Protein AF-A0A0D6LL03-F1 (afdb_monomer_lite)

InterPro domains:
  IPR001661 Glycoside hydrolase, family 37 [PF01204] (77-211)
  IPR001661 Glycoside hydrolase, family 37 [PR00744] (113-131)
  IPR001661 Glycoside hydrolase, family 37 [PR00744] (183-200)
  IPR001661 Glycoside hydrolase, family 37 [PTHR23403] (79-211)
  IPR008928 Six-hairpin glycosidase superfamily [SSF48208] (9-211)
  IPR012341 Six-hairpin glycosidase-like superfamily [G3DSA:1.50.10.10] (4-78)
  IPR012341 Six-hairpin glycosidase-like superfamily [G3DSA:1.50.10.10] (79-226)

Organism: NCBI:txid53326

pLDDT: mean 89.23, std 14.5, range [34.88, 98.62]

Sequence (230 aa):
MLYTVLSVLSQIYCDGPILRTVQDSYMFPDSKHFVDMSLKFDPIATLRNFDELGEKANDIAVLREFVNSHFNPPGTELVEWDSFWILKGLIFSEMYETARGIIKNLAYMVDNHGFVPNGGRVYYLTRSQPPLLIPMVYDYFLGTGDLEFVMEVLPTLEKEYLFWINKRSRMFLGEDGKEKFPYYQYRATLHMPRPESYREDYELVHHLKNNGGPSAVNASTLISEMIKNL

Foldseek 3Di:
DVVVLLVLQCCCQPDHDNLVLVVVLPLDVFLQFLQQWDFPDRSVVLVVVVVVCPPVSNPSVVVVVSSVVTTDGGDDWDAVVVLLVVLVVCLVVVVLVVLLVSLVVQLVCCVVLLARFRTPGSLRSQFHDPRCSVVSLVSSCVSPVCVVSVVVSVVSVVSHVVCQVPPFKDWDADPVRPDIDIDGFTWGPDQAARSRHRVVLVVVLVVCVVVCHPPPQDSSNVRRVVNRVD

Structure (mmCIF, N/CA/C/O backbone):
data_AF-A0A0D6LL03-F1
#
_entry.id   AF-A0A0D6LL03-F1
#
loop_
_atom_site.group_PDB
_atom_site.id
_atom_site.type_symbol
_atom_site.label_atom_id
_atom_site.label_alt_id
_atom_site.label_comp_id
_atom_site.label_asym_id
_atom_site.label_entity_id
_atom_site.label_seq_id
_atom_site.pdbx_PDB_ins_code
_atom_site.Cartn_x
_atom_site.Cartn_y
_atom_site.Cartn_z
_atom_site.occupancy
_atom_site.B_iso_or_equiv
_atom_site.auth_seq_id
_atom_site.auth_comp_id
_atom_site.auth_asym_id
_atom_site.auth_atom_id
_atom_site.pdbx_PDB_model_num
ATOM 1 N N . MET A 1 1 ? 13.390 -13.080 5.322 1.00 60.06 1 MET A N 1
ATOM 2 C CA . MET A 1 1 ? 12.725 -13.481 4.063 1.00 60.06 1 MET A CA 1
ATOM 3 C C . MET A 1 1 ? 11.855 -12.355 3.507 1.00 60.06 1 MET A C 1
ATOM 5 O O . MET A 1 1 ? 12.171 -11.887 2.425 1.00 60.06 1 MET A O 1
ATOM 9 N N . LEU A 1 2 ? 10.869 -11.825 4.252 1.00 69.44 2 LEU A N 1
ATOM 10 C CA . LEU A 1 2 ? 10.016 -10.712 3.782 1.00 69.44 2 LEU A CA 1
ATOM 11 C C . LEU A 1 2 ? 10.798 -9.430 3.419 1.00 69.44 2 LEU A C 1
ATOM 13 O O . LEU A 1 2 ? 10.567 -8.851 2.364 1.00 69.44 2 LEU A O 1
ATOM 17 N N . TYR A 1 3 ? 11.772 -9.028 4.243 1.00 76.19 3 TYR A N 1
ATOM 18 C CA . TYR A 1 3 ? 12.586 -7.826 3.992 1.00 76.19 3 TYR A CA 1
ATOM 19 C C . TYR A 1 3 ? 13.343 -7.875 2.655 1.00 76.19 3 TYR A C 1
ATOM 21 O O . TYR A 1 3 ? 13.376 -6.892 1.921 1.00 76.19 3 TYR A O 1
ATOM 29 N N . THR A 1 4 ? 13.916 -9.033 2.312 1.00 81.38 4 THR A N 1
ATOM 30 C CA . THR A 1 4 ? 14.647 -9.228 1.053 1.00 81.38 4 THR A CA 1
ATOM 31 C C . THR A 1 4 ? 13.717 -9.073 -0.146 1.00 81.38 4 THR A C 1
ATOM 33 O O . THR A 1 4 ? 14.046 -8.348 -1.075 1.00 81.38 4 THR A O 1
ATOM 36 N N . VAL A 1 5 ? 12.527 -9.679 -0.098 1.00 84.88 5 VAL A N 1
ATOM 37 C CA . VAL A 1 5 ? 11.535 -9.569 -1.179 1.00 84.88 5 VAL A CA 1
ATOM 38 C C . VAL A 1 5 ? 11.066 -8.122 -1.350 1.00 84.88 5 VAL A C 1
ATOM 40 O O . VAL A 1 5 ? 11.046 -7.623 -2.470 1.00 84.88 5 VAL A O 1
ATOM 43 N N . LEU A 1 6 ? 10.761 -7.417 -0.255 1.00 87.12 6 LEU A N 1
ATOM 44 C CA . LEU A 1 6 ? 10.360 -6.005 -0.309 1.00 87.12 6 LEU A CA 1
ATOM 45 C C . LEU A 1 6 ? 11.467 -5.104 -0.864 1.00 87.12 6 LEU A C 1
ATOM 47 O O . LEU A 1 6 ? 11.185 -4.206 -1.651 1.00 87.12 6 LEU A O 1
ATOM 51 N N . SER A 1 7 ? 12.724 -5.359 -0.497 1.00 89.44 7 SER A N 1
ATOM 52 C CA . SER A 1 7 ? 13.868 -4.615 -1.029 1.00 89.44 7 SER A CA 1
ATOM 53 C C . SER A 1 7 ? 14.032 -4.815 -2.538 1.00 89.44 7 SER A C 1
ATOM 55 O O . SER A 1 7 ? 14.283 -3.848 -3.252 1.00 89.44 7 SER A O 1
ATOM 57 N N . VAL A 1 8 ? 13.845 -6.038 -3.040 1.00 92.56 8 VAL A N 1
ATOM 58 C CA . VAL A 1 8 ? 13.925 -6.329 -4.479 1.00 92.56 8 VAL A CA 1
ATOM 59 C C . VAL A 1 8 ? 12.741 -5.711 -5.230 1.00 92.56 8 VAL A C 1
ATOM 61 O O . VAL A 1 8 ? 12.930 -5.078 -6.264 1.00 92.56 8 VAL A O 1
ATOM 64 N N . LEU A 1 9 ? 11.525 -5.808 -4.687 1.00 93.62 9 LEU A N 1
ATOM 65 C CA . LEU A 1 9 ? 10.350 -5.154 -5.271 1.00 93.62 9 LEU A CA 1
ATOM 66 C C . LEU A 1 9 ? 10.491 -3.625 -5.291 1.00 93.62 9 LEU A C 1
ATOM 68 O O .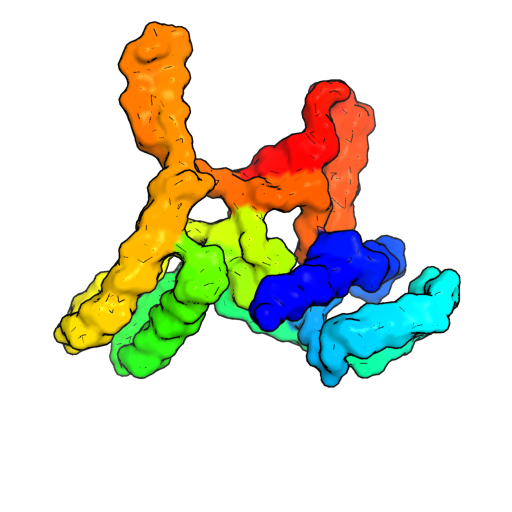 LEU A 1 9 ? 10.078 -3.000 -6.263 1.00 93.62 9 LEU A O 1
ATOM 72 N N . SER A 1 10 ? 11.112 -3.024 -4.271 1.00 92.44 10 SER A N 1
ATOM 73 C CA . SER A 1 10 ? 11.421 -1.588 -4.261 1.00 92.44 10 SER A CA 1
ATOM 74 C C . SER A 1 10 ? 12.334 -1.193 -5.423 1.00 92.44 10 SER A C 1
ATOM 76 O O . SER A 1 10 ? 12.079 -0.192 -6.084 1.00 92.44 10 SER A O 1
ATOM 78 N N . GLN A 1 11 ? 13.336 -2.012 -5.754 1.00 94.12 11 GLN A N 1
ATOM 79 C CA . GLN A 1 11 ? 14.196 -1.749 -6.914 1.00 94.12 11 GLN A CA 1
ATOM 80 C C . GLN A 1 11 ? 13.422 -1.804 -8.241 1.00 94.12 11 GLN A C 1
ATOM 82 O O . GLN A 1 11 ? 13.776 -1.122 -9.195 1.00 94.12 11 GLN A O 1
ATOM 87 N N . ILE A 1 12 ? 12.344 -2.581 -8.329 1.00 96.50 12 ILE A N 1
ATOM 88 C CA . ILE A 1 12 ? 11.536 -2.647 -9.554 1.00 96.50 12 ILE A CA 1
ATOM 89 C C . ILE A 1 12 ? 10.542 -1.483 -9.622 1.00 96.50 12 ILE A C 1
ATOM 91 O O . ILE A 1 12 ? 10.407 -0.856 -10.669 1.00 96.50 12 ILE A O 1
ATOM 95 N N . TYR A 1 13 ? 9.854 -1.201 -8.514 1.00 95.94 13 TYR A N 1
ATOM 96 C CA . TYR A 1 13 ? 8.652 -0.363 -8.497 1.00 95.94 13 TYR A CA 1
ATOM 97 C C . TYR A 1 13 ? 8.807 0.987 -7.801 1.00 95.94 13 TYR A C 1
ATOM 99 O O . TYR A 1 13 ? 7.895 1.797 -7.904 1.00 95.94 13 TYR A O 1
ATOM 107 N N . CYS A 1 14 ? 9.897 1.241 -7.074 1.00 93.31 14 CYS A N 1
ATOM 108 C CA . CYS A 1 14 ? 10.059 2.469 -6.290 1.00 93.31 14 CYS A CA 1
ATOM 109 C C . CYS A 1 14 ? 11.191 3.364 -6.790 1.00 93.31 14 CYS A C 1
ATOM 111 O O . CYS A 1 14 ? 10.988 4.564 -6.947 1.00 93.31 14 CYS A O 1
ATOM 113 N N . ASP A 1 15 ? 12.389 2.814 -6.987 1.00 89.25 15 ASP A N 1
ATOM 114 C CA . ASP A 1 15 ? 13.584 3.647 -7.157 1.00 89.25 15 ASP A CA 1
ATOM 115 C C . ASP A 1 15 ? 14.716 3.016 -7.976 1.00 89.25 15 ASP A C 1
ATOM 117 O O . ASP A 1 15 ? 15.815 3.575 -8.023 1.00 89.25 15 ASP A O 1
ATOM 121 N N . GLY A 1 16 ? 14.498 1.885 -8.644 1.00 94.12 16 GLY A N 1
ATOM 122 C CA . GLY A 1 16 ? 15.531 1.267 -9.476 1.00 94.12 16 GLY A CA 1
ATOM 123 C C . GLY A 1 16 ? 15.395 1.543 -10.976 1.00 94.12 16 GLY A C 1
ATOM 124 O O . GLY A 1 16 ? 14.598 2.382 -11.410 1.00 94.12 16 GLY A O 1
ATOM 125 N N . PRO A 1 17 ? 16.252 0.891 -11.781 1.00 95.69 17 PRO A N 1
ATOM 126 C CA . PRO A 1 17 ? 16.439 1.237 -13.184 1.00 95.69 17 PRO A CA 1
ATOM 127 C C . PRO A 1 17 ? 15.215 0.910 -14.044 1.00 95.69 17 PRO A C 1
ATOM 129 O O . PRO A 1 17 ? 14.878 1.721 -14.896 1.00 95.69 17 PRO A O 1
ATOM 132 N N . ILE A 1 18 ? 14.495 -0.186 -13.769 1.00 97.50 18 ILE A N 1
ATOM 133 C CA . ILE A 1 18 ? 13.288 -0.549 -14.531 1.00 97.50 18 ILE A CA 1
ATOM 134 C C . ILE A 1 18 ? 12.244 0.568 -14.452 1.00 97.50 18 ILE A C 1
ATOM 136 O O . ILE A 1 18 ? 11.784 1.040 -15.490 1.00 97.50 18 ILE A O 1
ATOM 140 N N . LEU A 1 19 ? 11.904 1.022 -13.236 1.00 97.31 19 LEU A N 1
ATOM 141 C CA . LEU A 1 19 ? 10.956 2.120 -13.047 1.00 97.31 19 LEU A CA 1
ATOM 142 C C . LEU A 1 19 ? 11.390 3.351 -13.842 1.00 97.31 19 LEU A C 1
ATOM 144 O O . LEU A 1 19 ? 10.598 3.872 -14.618 1.00 97.31 19 LEU A O 1
ATOM 148 N N . ARG A 1 20 ? 12.639 3.800 -13.669 1.00 95.50 20 ARG A N 1
ATOM 149 C CA . ARG A 1 20 ? 13.144 5.001 -14.349 1.00 95.50 20 ARG A CA 1
ATOM 150 C C . ARG A 1 20 ? 13.047 4.879 -15.864 1.00 95.50 20 ARG A C 1
ATOM 152 O O . ARG A 1 20 ? 12.424 5.722 -16.493 1.00 95.50 20 ARG A O 1
ATOM 159 N N . THR A 1 21 ? 13.586 3.806 -16.438 1.00 97.12 21 THR A N 1
ATOM 160 C CA . THR A 1 21 ? 13.592 3.603 -17.890 1.00 97.12 21 THR A C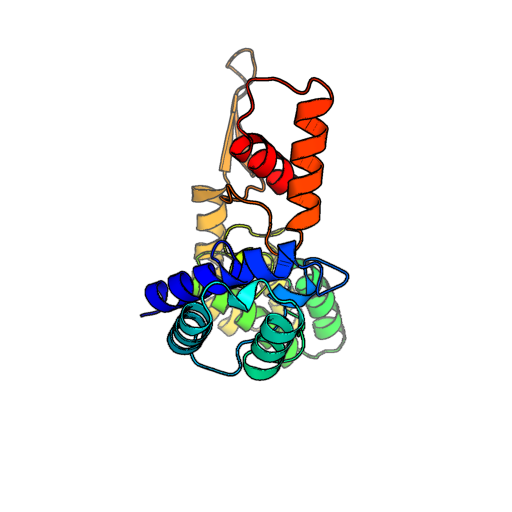A 1
ATOM 161 C C . THR A 1 21 ? 12.172 3.547 -18.457 1.00 97.12 21 THR A C 1
ATOM 163 O O . THR A 1 21 ? 11.905 4.147 -19.496 1.00 97.12 21 THR A O 1
ATOM 166 N N . VAL A 1 22 ? 11.227 2.897 -17.767 1.00 97.69 22 VAL A N 1
ATOM 167 C CA . VAL A 1 22 ? 9.821 2.879 -18.199 1.00 97.69 22 VAL A CA 1
ATOM 168 C C . VAL A 1 22 ? 9.187 4.265 -18.103 1.00 97.69 22 VAL A C 1
ATOM 170 O O . VAL A 1 22 ? 8.577 4.707 -19.079 1.00 97.69 22 VAL A O 1
ATOM 173 N N . GLN A 1 23 ? 9.346 4.965 -16.978 1.00 96.88 23 GLN A N 1
ATOM 174 C CA . GLN A 1 23 ? 8.744 6.286 -16.780 1.00 96.88 23 GLN A CA 1
ATOM 175 C C . GLN A 1 23 ? 9.303 7.326 -17.757 1.00 96.88 23 GLN A C 1
ATOM 177 O O . GLN A 1 23 ? 8.524 8.043 -18.384 1.00 96.88 23 GLN A O 1
ATOM 182 N N . ASP A 1 24 ? 10.622 7.354 -17.950 1.00 95.44 24 ASP A N 1
ATOM 183 C CA . ASP A 1 24 ? 11.314 8.318 -18.812 1.00 95.44 24 ASP A CA 1
ATOM 184 C C . ASP A 1 24 ? 11.069 8.047 -20.311 1.00 95.44 24 ASP A C 1
ATOM 186 O O . ASP A 1 24 ? 11.205 8.947 -21.138 1.00 95.44 24 ASP A O 1
ATOM 190 N N . SER A 1 25 ? 10.661 6.825 -20.681 1.00 96.62 25 SER A N 1
ATOM 191 C CA . SER A 1 25 ? 10.329 6.469 -22.071 1.00 96.62 25 SER A CA 1
ATOM 192 C C . SER A 1 25 ? 8.963 6.976 -22.549 1.00 96.62 25 SER A C 1
ATOM 194 O O . SER A 1 25 ? 8.669 6.879 -23.741 1.00 96.62 25 SER A O 1
ATOM 196 N N . TYR A 1 26 ? 8.099 7.453 -21.640 1.00 96.38 26 TYR A N 1
ATOM 197 C CA . TYR A 1 26 ? 6.697 7.791 -21.933 1.00 96.38 26 TYR A CA 1
ATOM 198 C C . TYR A 1 26 ? 5.926 6.650 -22.631 1.00 96.38 26 TYR A C 1
ATOM 200 O O . TYR A 1 26 ? 4.993 6.888 -23.399 1.00 96.38 26 TYR A O 1
ATOM 208 N N . MET A 1 27 ? 6.299 5.386 -22.376 1.00 95.75 27 MET A N 1
ATOM 209 C CA . MET A 1 27 ? 5.640 4.224 -22.986 1.00 95.75 27 MET A CA 1
ATOM 210 C C . MET A 1 27 ? 4.144 4.152 -22.657 1.00 95.75 27 MET A C 1
ATOM 212 O O . MET A 1 27 ? 3.364 3.672 -23.483 1.00 95.75 27 MET A O 1
ATOM 216 N N . PHE A 1 28 ? 3.761 4.618 -21.467 1.00 96.69 28 PHE A N 1
ATOM 217 C CA . PHE A 1 28 ? 2.391 4.631 -20.966 1.00 96.69 28 PHE A CA 1
ATOM 218 C C . PHE A 1 28 ? 1.891 6.065 -20.742 1.00 96.69 28 PHE A C 1
ATOM 220 O O . PHE A 1 28 ? 2.689 6.942 -20.396 1.00 96.69 28 PHE A O 1
ATOM 227 N N . PRO A 1 29 ? 0.576 6.312 -20.903 1.00 94.44 29 PRO A N 1
ATOM 228 C CA . PRO A 1 29 ? 0.004 7.658 -20.831 1.00 94.44 29 PRO A CA 1
ATOM 229 C C . PRO A 1 29 ? 0.166 8.322 -19.456 1.00 94.44 29 PRO A C 1
ATOM 231 O O . PRO A 1 29 ? 0.349 9.534 -19.386 1.00 94.44 29 PRO A O 1
ATOM 234 N N . ASP A 1 30 ? 0.169 7.543 -18.374 1.00 94.94 30 ASP A N 1
ATOM 235 C CA . ASP A 1 30 ? 0.299 8.016 -16.993 1.00 94.94 30 ASP A CA 1
ATOM 236 C C . ASP A 1 30 ? 1.384 7.239 -16.224 1.00 94.94 30 ASP A C 1
ATOM 238 O O . ASP A 1 30 ? 1.845 6.181 -16.667 1.00 94.94 30 ASP A O 1
ATOM 242 N N . SER A 1 31 ? 1.836 7.791 -15.094 1.00 95.69 31 SER A N 1
ATOM 243 C CA . SER A 1 31 ? 2.879 7.173 -14.265 1.00 95.69 31 SER A CA 1
ATOM 244 C C . SER A 1 31 ? 2.377 5.964 -13.462 1.00 95.69 31 SER A C 1
ATOM 246 O O . SER A 1 31 ? 3.175 5.098 -13.094 1.00 95.69 31 SER A O 1
ATOM 248 N N . LYS A 1 32 ? 1.068 5.866 -13.197 1.00 95.19 32 LYS A N 1
ATOM 249 C CA . LYS A 1 32 ? 0.464 4.802 -12.382 1.00 95.19 32 LYS A CA 1
ATOM 250 C C . LYS A 1 32 ? 0.376 3.474 -13.140 1.00 95.19 32 LYS A C 1
ATOM 252 O O . LYS A 1 32 ? 0.569 2.421 -12.535 1.00 95.19 32 LYS A O 1
ATOM 257 N N . HIS A 1 33 ? 0.197 3.518 -14.460 1.00 95.56 33 HIS A N 1
ATOM 258 C CA . HIS A 1 33 ? 0.010 2.339 -15.305 1.00 95.56 33 HIS A CA 1
ATOM 259 C C . HIS A 1 33 ? 1.051 1.243 -15.060 1.00 95.56 33 HIS A C 1
ATOM 261 O O . HIS A 1 33 ? 0.683 0.101 -14.806 1.00 95.56 33 HIS A O 1
ATOM 267 N N . PHE A 1 34 ? 2.346 1.576 -15.111 1.00 97.00 34 PHE A N 1
ATOM 268 C CA . PHE A 1 34 ? 3.415 0.585 -14.957 1.00 97.00 34 PHE A CA 1
ATOM 269 C C . PHE A 1 34 ? 3.489 0.014 -13.537 1.00 97.00 34 PHE A C 1
ATOM 271 O O . PHE A 1 34 ? 3.645 -1.192 -13.357 1.00 97.00 34 PHE A O 1
ATOM 278 N N . VAL A 1 35 ? 3.366 0.865 -12.518 1.00 95.31 35 VAL A N 1
ATOM 279 C CA . VAL A 1 35 ? 3.518 0.429 -11.122 1.00 95.31 35 VAL A CA 1
ATOM 280 C C . VAL A 1 35 ? 2.337 -0.417 -10.630 1.00 95.31 35 VAL A C 1
ATOM 282 O O . VAL A 1 35 ? 2.485 -1.178 -9.672 1.00 95.31 35 VAL A O 1
ATOM 285 N N . ASP A 1 36 ? 1.204 -0.369 -11.336 1.00 94.75 36 ASP A N 1
ATOM 286 C CA . ASP A 1 36 ? 0.045 -1.236 -11.107 1.00 94.75 36 ASP A CA 1
ATOM 287 C C . ASP A 1 36 ? 0.178 -2.629 -11.755 1.00 94.75 36 ASP A C 1
ATOM 289 O O . ASP A 1 36 ? -0.593 -3.541 -11.416 1.00 94.75 36 ASP A O 1
ATOM 293 N N . MET A 1 37 ? 1.150 -2.827 -12.652 1.00 95.50 37 MET A N 1
ATOM 294 C CA . MET A 1 37 ? 1.410 -4.107 -13.317 1.00 95.50 37 MET A CA 1
ATOM 295 C C . MET A 1 37 ? 2.101 -5.087 -12.367 1.00 95.50 37 MET A C 1
ATOM 297 O O . MET A 1 37 ? 3.120 -4.761 -11.760 1.00 95.50 37 MET A O 1
ATOM 301 N N . SER A 1 38 ? 1.595 -6.317 -12.253 1.00 94.19 38 SER A N 1
ATOM 302 C CA . SER A 1 38 ? 2.233 -7.365 -11.443 1.00 94.19 38 SER A CA 1
ATOM 303 C C . SER A 1 38 ? 3.276 -8.151 -12.238 1.00 94.19 38 SER A C 1
ATOM 305 O O . SER A 1 38 ? 3.158 -8.315 -13.452 1.00 94.19 38 SER A O 1
ATOM 307 N N . LEU A 1 39 ? 4.296 -8.671 -11.557 1.00 95.00 39 LEU A N 1
ATOM 308 C CA . LEU A 1 39 ? 5.318 -9.506 -12.185 1.00 95.00 39 LEU A CA 1
ATOM 309 C C . LEU A 1 39 ? 4.744 -10.848 -12.657 1.00 95.00 39 LEU A C 1
ATOM 311 O O . LEU A 1 39 ? 3.960 -11.486 -11.955 1.00 95.00 39 LEU A O 1
ATOM 315 N N . LYS A 1 40 ? 5.188 -11.303 -13.831 1.00 95.19 40 LYS A N 1
ATOM 316 C CA . LYS A 1 40 ? 4.970 -12.672 -14.331 1.00 95.19 40 LYS A CA 1
ATOM 317 C C . LYS A 1 40 ? 5.986 -13.665 -13.779 1.00 95.19 40 LYS A C 1
ATOM 319 O O . LYS A 1 40 ? 5.706 -14.859 -13.718 1.00 95.19 40 LYS A O 1
ATOM 324 N N . PHE A 1 41 ? 7.160 -13.172 -13.399 1.00 93.50 41 PHE A N 1
ATOM 325 C CA . PHE A 1 41 ? 8.287 -13.974 -12.940 1.00 93.50 41 PHE A CA 1
ATOM 326 C C . PHE A 1 41 ? 8.769 -13.518 -11.564 1.00 93.50 41 PHE A C 1
ATOM 328 O O . PHE A 1 41 ? 8.326 -12.506 -11.024 1.00 93.50 41 PHE A O 1
ATOM 335 N N . ASP A 1 42 ? 9.705 -14.274 -10.999 1.00 94.06 42 ASP A N 1
ATOM 336 C CA . ASP A 1 42 ? 10.385 -13.900 -9.765 1.00 94.06 42 ASP A CA 1
ATOM 337 C C . ASP A 1 42 ? 11.053 -12.502 -9.883 1.00 94.06 42 ASP A C 1
ATOM 339 O O . ASP A 1 42 ? 11.626 -12.182 -10.936 1.00 94.06 42 ASP A O 1
ATOM 343 N N . PRO A 1 43 ? 11.000 -11.655 -8.833 1.00 94.94 43 PRO A N 1
ATOM 344 C CA . PRO A 1 43 ? 11.595 -10.319 -8.856 1.00 94.94 43 PRO A CA 1
ATOM 345 C C . PRO A 1 43 ? 13.099 -10.301 -9.165 1.00 94.94 43 PRO A C 1
ATOM 347 O O . PRO A 1 43 ? 13.562 -9.425 -9.894 1.00 94.94 43 PRO A O 1
ATOM 350 N N . ILE A 1 44 ? 13.869 -11.271 -8.658 1.00 95.06 44 ILE A N 1
ATOM 351 C CA . ILE A 1 44 ? 15.320 -11.351 -8.888 1.00 95.06 44 ILE A CA 1
ATOM 352 C C . ILE A 1 44 ? 15.585 -11.727 -10.345 1.00 95.06 44 ILE A C 1
ATOM 354 O O . ILE A 1 44 ? 16.422 -11.107 -11.000 1.00 95.06 44 ILE A O 1
ATOM 358 N N . ALA A 1 45 ? 14.853 -12.713 -10.870 1.00 95.88 45 ALA A N 1
ATOM 359 C CA . ALA A 1 45 ? 14.950 -13.087 -12.279 1.00 95.88 45 ALA A CA 1
ATOM 360 C C . ALA A 1 45 ? 14.587 -11.914 -13.204 1.00 95.88 45 ALA A C 1
ATOM 362 O O . ALA A 1 45 ? 15.282 -11.676 -14.185 1.00 95.88 45 ALA A O 1
ATOM 363 N N . THR A 1 46 ? 13.546 -11.152 -12.863 1.00 97.00 46 THR A N 1
ATOM 364 C CA . THR A 1 46 ? 13.117 -9.983 -13.646 1.00 97.00 46 THR A CA 1
ATOM 365 C C . THR A 1 46 ? 14.196 -8.903 -13.695 1.00 97.00 46 THR A C 1
ATOM 367 O O . THR A 1 46 ? 14.493 -8.403 -14.778 1.00 97.00 46 THR A O 1
ATOM 370 N N . LEU A 1 47 ? 14.813 -8.570 -12.554 1.00 96.44 47 LEU A N 1
ATOM 371 C CA . LEU A 1 47 ? 15.923 -7.611 -12.514 1.00 96.44 47 LEU A CA 1
ATOM 372 C C . LEU A 1 47 ? 17.115 -8.095 -13.338 1.00 96.44 47 LEU A C 1
ATOM 374 O O . LEU A 1 47 ? 17.607 -7.351 -14.176 1.00 96.44 47 LEU A O 1
ATOM 378 N N . ARG A 1 48 ? 17.524 -9.358 -13.174 1.00 96.94 48 ARG A N 1
ATOM 379 C CA . ARG A 1 48 ? 18.638 -9.925 -13.944 1.00 96.94 48 ARG A CA 1
ATOM 380 C C . ARG A 1 48 ? 18.375 -9.868 -15.450 1.00 96.94 48 ARG A C 1
ATOM 382 O O . ARG A 1 48 ? 19.246 -9.457 -16.205 1.00 96.94 48 ARG A O 1
ATOM 389 N N . ASN A 1 49 ? 17.177 -10.258 -15.881 1.00 97.69 49 ASN A N 1
ATOM 390 C CA . ASN A 1 49 ? 16.805 -10.228 -17.294 1.00 97.69 49 ASN A CA 1
ATOM 391 C C . ASN A 1 49 ? 16.795 -8.792 -17.847 1.00 97.69 49 ASN A C 1
ATOM 393 O O . ASN A 1 49 ? 17.123 -8.591 -19.012 1.00 97.69 49 ASN A O 1
ATOM 397 N N . PHE A 1 50 ? 16.432 -7.796 -17.031 1.00 98.00 50 PHE A N 1
ATOM 398 C CA . PHE A 1 50 ? 16.536 -6.390 -17.418 1.00 98.00 50 PHE A CA 1
ATOM 399 C C . PHE A 1 50 ? 17.995 -5.936 -17.533 1.00 98.00 50 PHE A C 1
ATOM 401 O O . PHE A 1 50 ? 18.363 -5.313 -18.526 1.00 98.00 50 PHE A O 1
ATOM 408 N N . ASP A 1 51 ? 18.835 -6.290 -16.558 1.00 97.25 51 ASP A N 1
ATOM 409 C CA . ASP A 1 51 ? 20.263 -5.956 -16.556 1.00 97.25 51 ASP A CA 1
ATOM 410 C C . ASP A 1 51 ? 20.984 -6.536 -17.789 1.00 97.25 51 ASP A C 1
ATOM 412 O O . ASP A 1 51 ? 21.859 -5.887 -18.364 1.00 97.25 51 ASP A O 1
ATOM 416 N N . GLU A 1 52 ? 20.576 -7.723 -18.255 1.00 97.69 52 GLU A N 1
ATOM 417 C CA . GLU A 1 52 ? 21.087 -8.363 -19.477 1.00 97.69 52 GLU A CA 1
ATOM 418 C C . GLU A 1 52 ? 20.777 -7.577 -20.768 1.00 97.69 52 GLU A C 1
ATOM 420 O O . GLU A 1 52 ? 21.492 -7.728 -21.765 1.00 97.69 52 GLU A O 1
ATOM 425 N N . LEU A 1 53 ? 19.755 -6.708 -20.776 1.00 97.31 53 LEU A N 1
ATOM 426 C CA . LEU A 1 53 ? 19.481 -5.823 -21.915 1.00 97.31 53 LEU A CA 1
ATOM 427 C C . LEU A 1 53 ? 20.541 -4.720 -22.048 1.00 97.31 53 LEU A C 1
ATOM 429 O O . LEU A 1 53 ? 20.838 -4.283 -23.167 1.00 97.31 53 LEU A O 1
ATOM 433 N N . GLY A 1 54 ? 21.110 -4.269 -20.924 1.00 96.25 54 GLY A N 1
ATOM 434 C CA . GLY A 1 54 ? 22.028 -3.132 -20.863 1.00 96.25 54 GLY A CA 1
ATOM 435 C C . GLY A 1 54 ? 21.458 -1.891 -21.559 1.00 96.25 54 GLY A C 1
ATOM 436 O O . GLY A 1 54 ? 20.276 -1.575 -21.447 1.00 96.25 54 GLY A O 1
ATOM 437 N N . GLU A 1 55 ? 22.285 -1.217 -22.360 1.00 95.44 55 GLU A N 1
ATOM 438 C CA . GLU A 1 55 ? 21.897 0.000 -23.094 1.00 95.44 55 GLU A CA 1
ATOM 439 C C . GLU A 1 55 ? 20.762 -0.208 -24.110 1.00 95.44 55 GLU A C 1
ATOM 441 O O . GLU A 1 55 ? 20.109 0.755 -24.513 1.00 95.44 55 GLU A O 1
ATOM 446 N N . LYS A 1 56 ? 20.481 -1.455 -24.523 1.00 97.25 56 LYS A N 1
ATOM 447 C CA . LYS A 1 56 ? 19.372 -1.740 -25.449 1.00 97.25 56 LYS A CA 1
ATOM 448 C C . LYS A 1 56 ? 18.013 -1.428 -24.830 1.00 97.25 56 LYS A C 1
ATOM 450 O O . LYS A 1 56 ? 17.067 -1.202 -25.574 1.00 97.25 56 LYS A O 1
ATOM 455 N N . ALA A 1 57 ? 17.911 -1.381 -23.499 1.00 96.38 57 ALA A N 1
ATOM 456 C CA . ALA A 1 57 ? 16.686 -0.996 -22.805 1.00 96.38 57 ALA A CA 1
ATOM 457 C C . ALA A 1 57 ? 16.246 0.452 -23.106 1.00 96.38 57 ALA A C 1
ATOM 459 O O . ALA A 1 57 ? 15.086 0.786 -22.881 1.00 96.38 57 ALA A O 1
ATOM 460 N N . ASN A 1 58 ? 17.134 1.298 -23.646 1.00 95.25 58 ASN A N 1
ATOM 461 C CA . ASN A 1 58 ? 16.794 2.655 -24.083 1.00 95.25 58 ASN A CA 1
ATOM 462 C C . ASN A 1 58 ? 16.027 2.682 -25.422 1.00 95.25 58 ASN A C 1
ATOM 464 O O . ASN A 1 58 ? 15.440 3.706 -25.772 1.00 95.25 58 ASN A O 1
ATOM 468 N N . ASP A 1 59 ? 16.012 1.578 -26.177 1.00 97.62 59 ASP A N 1
ATOM 469 C CA . ASP A 1 59 ? 15.148 1.427 -27.348 1.00 97.62 59 ASP A CA 1
ATOM 470 C C . ASP A 1 59 ? 13.724 1.075 -26.892 1.00 97.62 59 ASP A C 1
ATOM 472 O O . ASP A 1 59 ? 13.486 0.051 -26.244 1.00 97.62 59 ASP A O 1
ATOM 476 N N . ILE A 1 60 ? 12.751 1.916 -27.253 1.00 96.75 60 ILE A N 1
ATOM 477 C CA . ILE A 1 60 ? 11.365 1.759 -26.803 1.00 96.75 60 ILE A CA 1
ATOM 478 C C . ILE A 1 60 ? 10.705 0.463 -27.292 1.00 96.75 60 ILE A C 1
ATOM 480 O O . ILE A 1 60 ? 9.810 -0.049 -26.618 1.00 96.75 60 ILE A O 1
ATOM 484 N N . ALA A 1 61 ? 11.124 -0.090 -28.434 1.00 97.88 61 ALA A N 1
ATOM 485 C CA . ALA A 1 61 ? 10.611 -1.367 -28.917 1.00 97.88 61 ALA A CA 1
ATOM 486 C C . ALA A 1 61 ? 11.120 -2.522 -28.044 1.00 97.88 61 ALA A C 1
ATOM 488 O O . ALA A 1 61 ? 10.319 -3.354 -27.615 1.00 97.88 61 ALA A O 1
ATOM 489 N N . VAL A 1 62 ? 12.415 -2.516 -27.707 1.00 98.19 62 VAL A N 1
ATOM 490 C CA . VAL A 1 62 ? 13.040 -3.512 -26.817 1.00 98.19 62 VAL A CA 1
ATOM 491 C C . VAL A 1 62 ? 12.448 -3.426 -25.412 1.00 98.19 62 VAL A C 1
ATOM 493 O O . VAL A 1 62 ? 12.047 -4.441 -24.841 1.00 98.19 62 VAL A O 1
ATOM 496 N N . LEU A 1 63 ? 12.324 -2.214 -24.864 1.00 98.38 63 LEU A N 1
ATOM 497 C CA . LEU A 1 63 ? 11.718 -1.995 -23.553 1.00 98.38 63 LEU A CA 1
ATOM 498 C C . LEU A 1 63 ? 10.267 -2.481 -23.518 1.00 98.38 63 LEU A C 1
ATOM 500 O O . LEU A 1 63 ? 9.847 -3.116 -22.553 1.00 98.38 63 LEU A O 1
ATOM 504 N N . ARG A 1 64 ? 9.491 -2.211 -24.577 1.00 98.06 64 ARG A N 1
ATOM 505 C CA . ARG A 1 64 ? 8.087 -2.633 -24.660 1.00 98.06 64 ARG A CA 1
ATOM 506 C C . ARG A 1 64 ? 7.964 -4.148 -24.724 1.00 98.06 64 ARG A C 1
ATOM 508 O O . ARG A 1 64 ? 7.081 -4.711 -24.081 1.00 98.06 64 ARG A O 1
ATOM 515 N N . GLU A 1 65 ? 8.846 -4.816 -25.460 1.00 98.19 65 GLU A N 1
ATOM 516 C CA . GLU A 1 65 ? 8.907 -6.277 -25.488 1.00 98.19 65 GLU A CA 1
ATOM 517 C C . GLU A 1 65 ? 9.265 -6.857 -24.112 1.00 98.19 65 GLU A C 1
ATOM 519 O O . GLU A 1 65 ? 8.606 -7.793 -23.646 1.00 98.19 65 GLU A O 1
ATOM 524 N N . PHE A 1 66 ? 10.236 -6.261 -23.413 1.00 98.44 66 PHE A N 1
ATOM 525 C CA . PHE A 1 66 ? 10.583 -6.646 -22.045 1.00 98.44 66 PHE A CA 1
ATOM 526 C C . PHE A 1 66 ? 9.390 -6.502 -21.090 1.00 98.44 66 PHE A C 1
ATOM 528 O O . PHE A 1 66 ? 9.021 -7.466 -20.417 1.00 98.44 66 PHE A O 1
ATOM 535 N N . VAL A 1 67 ? 8.735 -5.335 -21.071 1.00 97.94 67 VAL A N 1
ATOM 536 C CA . VAL A 1 67 ? 7.579 -5.081 -20.197 1.00 97.94 67 VAL A CA 1
ATOM 537 C C . VAL A 1 67 ? 6.441 -6.058 -20.506 1.00 97.94 67 VAL A C 1
ATOM 539 O O . VAL A 1 67 ? 5.922 -6.710 -19.600 1.00 97.94 67 VAL A O 1
ATOM 542 N N . ASN A 1 68 ? 6.104 -6.254 -21.783 1.00 97.44 68 ASN A N 1
ATOM 543 C CA . ASN A 1 68 ? 5.034 -7.169 -22.189 1.00 97.44 68 ASN A CA 1
ATOM 544 C C . ASN A 1 68 ? 5.326 -8.632 -21.830 1.00 97.44 68 ASN A C 1
ATOM 546 O O . ASN A 1 68 ? 4.401 -9.386 -21.518 1.00 97.44 68 ASN A O 1
ATOM 550 N N . SER A 1 69 ? 6.590 -9.054 -21.867 1.00 97.69 69 SER A N 1
ATOM 551 C CA . SER A 1 69 ? 6.982 -10.425 -21.525 1.00 97.69 69 SER A CA 1
ATOM 552 C C . SER A 1 69 ? 7.063 -10.665 -20.015 1.00 97.69 69 SER A C 1
ATOM 554 O O . SER A 1 69 ? 6.721 -11.763 -19.584 1.00 97.69 69 SER A O 1
ATOM 556 N N . HIS A 1 70 ? 7.421 -9.657 -19.209 1.00 97.94 70 HIS A N 1
ATOM 557 C CA . HIS A 1 70 ? 7.713 -9.821 -17.774 1.00 97.94 70 HIS A CA 1
ATOM 558 C C . HIS A 1 70 ? 6.623 -9.314 -16.825 1.00 97.94 70 HIS A C 1
ATOM 560 O O . HIS A 1 70 ? 6.627 -9.686 -15.651 1.00 97.94 70 HIS A O 1
ATOM 566 N N . PHE A 1 71 ? 5.668 -8.522 -17.313 1.00 97.75 71 PHE A N 1
ATOM 567 C CA . PHE A 1 71 ? 4.609 -7.936 -16.496 1.00 97.75 71 PHE A CA 1
ATOM 568 C C . PHE A 1 71 ? 3.218 -8.311 -17.022 1.00 97.75 71 PHE A C 1
ATOM 570 O O . PHE A 1 71 ? 2.989 -8.457 -18.228 1.00 97.75 71 PHE A O 1
ATOM 577 N N . ASN A 1 72 ? 2.283 -8.520 -16.101 1.00 95.81 72 ASN A N 1
ATOM 578 C CA . ASN A 1 72 ? 0.858 -8.677 -16.379 1.00 95.81 72 ASN A CA 1
ATOM 579 C C . ASN A 1 72 ? 0.199 -7.308 -16.597 1.00 95.81 72 ASN A C 1
ATOM 581 O O . ASN A 1 72 ? 0.761 -6.296 -16.182 1.00 95.81 72 ASN A O 1
ATOM 585 N N . PRO A 1 73 ? -1.004 -7.255 -17.198 1.00 94.12 73 PRO A N 1
ATOM 586 C CA . PRO A 1 73 ? -1.790 -6.025 -17.238 1.00 94.12 73 PRO A CA 1
ATOM 587 C C . PRO A 1 73 ? -1.976 -5.398 -15.841 1.00 94.12 73 PRO A C 1
ATOM 589 O O . PRO A 1 73 ? -1.962 -6.129 -14.842 1.00 94.12 73 PRO A O 1
ATOM 592 N N . PRO A 1 74 ? -2.160 -4.068 -15.755 1.00 91.50 74 PRO A N 1
ATOM 593 C CA . PRO A 1 74 ? -2.371 -3.389 -14.481 1.00 91.50 74 PRO A CA 1
ATOM 594 C C . PRO A 1 74 ? -3.631 -3.901 -13.771 1.00 91.50 74 PRO A C 1
ATOM 596 O O . PRO A 1 74 ? -4.661 -4.151 -14.400 1.00 91.50 74 PRO A O 1
ATOM 599 N N . GLY A 1 75 ? -3.527 -4.070 -12.453 1.00 84.50 75 GLY A N 1
ATOM 600 C CA . GLY A 1 75 ? -4.636 -4.461 -11.573 1.00 84.50 75 GLY A CA 1
ATOM 601 C C . GLY A 1 75 ? -5.111 -3.322 -10.669 1.00 84.50 75 GLY A C 1
ATOM 602 O O . GLY A 1 75 ? -4.548 -2.234 -10.698 1.00 84.50 75 GLY A O 1
ATOM 603 N N . THR A 1 76 ? -6.108 -3.597 -9.827 1.00 79.44 76 THR A N 1
ATOM 604 C CA . THR A 1 76 ? -6.598 -2.683 -8.780 1.00 79.44 76 THR A CA 1
ATOM 605 C C . THR A 1 76 ? -6.167 -3.146 -7.384 1.00 79.44 76 THR A C 1
ATOM 607 O O . THR A 1 76 ? -5.747 -4.292 -7.199 1.00 79.44 76 THR A O 1
ATOM 610 N N . GLU A 1 77 ? -6.276 -2.268 -6.386 1.00 79.94 77 GLU A N 1
ATOM 611 C CA . GLU A 1 77 ? -5.887 -2.541 -4.999 1.00 79.94 77 GLU A CA 1
ATOM 612 C C . GLU A 1 77 ? -6.997 -2.212 -3.995 1.00 79.94 77 GLU A C 1
ATOM 614 O O . GLU A 1 77 ? -7.907 -1.434 -4.270 1.00 79.94 77 GLU A O 1
ATOM 619 N N . LEU A 1 78 ? -6.891 -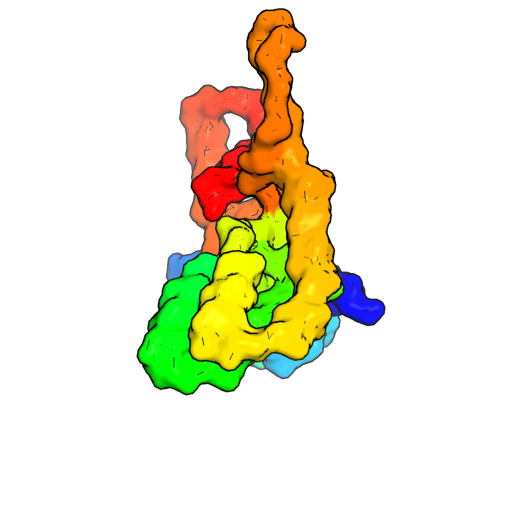2.811 -2.805 1.00 75.81 78 LEU A N 1
ATOM 620 C CA . LEU A 1 78 ? -7.664 -2.411 -1.631 1.00 75.81 78 LEU A CA 1
ATOM 621 C C . LEU A 1 78 ? -7.069 -1.136 -1.023 1.00 75.81 78 LEU A C 1
ATOM 623 O O . LEU A 1 78 ? -5.851 -1.050 -0.838 1.00 75.81 78 LEU A O 1
ATOM 627 N N . VAL A 1 79 ? -7.950 -0.201 -0.670 1.00 83.62 79 VAL A N 1
ATOM 628 C CA . VAL A 1 79 ? -7.647 1.099 -0.059 1.00 83.62 79 VAL A CA 1
ATOM 629 C C . VAL A 1 79 ? -8.557 1.252 1.172 1.00 83.62 79 VAL A C 1
ATOM 631 O O . VAL A 1 79 ? -9.765 1.028 1.077 1.00 83.62 79 VAL A O 1
ATOM 634 N N . GLU A 1 80 ? -8.004 1.549 2.352 1.00 85.25 80 GLU A N 1
ATOM 635 C CA . GLU A 1 80 ? -8.711 1.499 3.646 1.00 85.25 80 GLU A CA 1
ATOM 636 C C . GLU A 1 80 ? -9.885 2.473 3.724 1.00 85.25 80 GLU A C 1
ATOM 638 O O . GLU A 1 80 ? -10.982 2.081 4.120 1.00 85.25 80 GLU A O 1
ATOM 643 N N . TRP A 1 81 ? -9.687 3.735 3.337 1.00 83.75 81 TRP A N 1
ATOM 644 C CA . TRP A 1 81 ? -10.736 4.743 3.481 1.00 83.75 81 TRP A CA 1
ATOM 645 C C . TRP A 1 81 ? -11.948 4.467 2.571 1.00 83.75 81 TRP A C 1
ATOM 647 O O . TRP A 1 81 ? -13.082 4.657 3.005 1.00 83.75 81 TRP A O 1
ATOM 657 N N . ASP A 1 82 ? -11.743 3.913 1.369 1.00 87.94 82 ASP A N 1
ATOM 658 C CA . ASP A 1 82 ? -12.810 3.411 0.498 1.00 87.94 82 ASP A CA 1
ATOM 659 C C . ASP A 1 82 ? -13.465 2.174 1.124 1.00 87.94 82 ASP A C 1
ATOM 661 O O . ASP A 1 82 ? -14.692 2.040 1.151 1.00 87.94 82 ASP A O 1
ATOM 665 N N . SER A 1 83 ? -12.638 1.285 1.686 1.00 90.62 83 SER A N 1
ATOM 666 C CA . SER A 1 83 ? -13.084 0.048 2.329 1.00 90.62 83 SER A CA 1
ATOM 667 C C . SER A 1 83 ? -14.006 0.311 3.519 1.00 90.62 83 SER A C 1
ATOM 669 O O . SER A 1 83 ? -14.900 -0.495 3.757 1.00 90.62 83 SER A O 1
ATOM 671 N N . PHE A 1 84 ? -13.863 1.442 4.220 1.00 94.69 84 PHE A N 1
ATOM 672 C CA . PHE A 1 84 ? -14.786 1.852 5.285 1.00 94.69 84 PHE A CA 1
ATOM 673 C C . PHE A 1 84 ? -16.228 1.975 4.778 1.00 94.69 84 PHE A C 1
ATOM 675 O O . PHE A 1 84 ? -17.154 1.393 5.348 1.00 94.69 84 PHE A O 1
ATOM 682 N N . TRP A 1 85 ? -16.428 2.709 3.683 1.00 95.50 85 TRP A N 1
ATOM 683 C CA . TRP A 1 85 ? -17.758 2.941 3.115 1.00 95.50 85 TRP A CA 1
ATOM 684 C C . TRP A 1 85 ? -18.334 1.674 2.485 1.00 95.50 85 TRP A C 1
ATOM 686 O O . TRP A 1 85 ? -19.528 1.402 2.622 1.00 95.50 85 TRP A O 1
ATOM 696 N N . ILE A 1 86 ? -17.479 0.860 1.859 1.00 96.00 86 ILE A N 1
ATOM 697 C CA . ILE A 1 86 ? -17.860 -0.461 1.348 1.00 96.00 86 ILE A CA 1
ATOM 698 C C . ILE A 1 86 ? -18.329 -1.351 2.503 1.00 96.00 86 ILE A C 1
ATOM 700 O O . ILE A 1 86 ? -19.404 -1.941 2.423 1.00 96.00 86 ILE A O 1
ATOM 704 N N . LEU A 1 87 ? -17.574 -1.404 3.602 1.00 97.50 87 LEU A N 1
ATOM 705 C CA . LEU A 1 87 ? -17.911 -2.188 4.786 1.00 97.50 87 LEU A CA 1
ATOM 706 C C . LEU A 1 87 ? -19.254 -1.767 5.390 1.00 97.50 87 LEU A C 1
ATOM 708 O O . LEU A 1 87 ? -20.065 -2.634 5.708 1.00 97.50 87 LEU A O 1
ATOM 712 N N . LYS A 1 88 ? -19.540 -0.463 5.476 1.00 97.50 88 LYS A N 1
ATOM 713 C CA . LYS A 1 88 ? -20.861 0.038 5.899 1.00 97.50 88 LYS A CA 1
ATOM 714 C C . LYS A 1 88 ? -21.988 -0.519 5.021 1.00 97.50 88 LYS A C 1
ATOM 716 O O . LYS A 1 88 ? -22.992 -0.992 5.550 1.00 97.50 88 LYS A O 1
ATOM 721 N N . GLY A 1 89 ? -21.816 -0.496 3.698 1.00 98.06 89 GLY A N 1
ATOM 722 C CA . GLY A 1 89 ? -22.787 -1.054 2.750 1.00 98.06 89 GLY A CA 1
ATOM 723 C C . GLY A 1 89 ? -22.949 -2.572 2.873 1.00 98.06 89 GLY A C 1
ATOM 724 O O . GLY A 1 89 ? -24.071 -3.076 2.822 1.00 98.06 89 GLY A O 1
ATOM 725 N N . LEU A 1 90 ? -21.849 -3.298 3.098 1.00 98.19 90 LEU A N 1
ATOM 726 C CA . LEU A 1 90 ? -21.866 -4.744 3.333 1.00 98.19 90 LEU A CA 1
ATOM 727 C C . LEU A 1 90 ? -22.621 -5.099 4.616 1.00 98.19 90 LEU A C 1
ATOM 729 O O . LEU A 1 90 ? -23.464 -5.986 4.582 1.00 98.19 90 LEU A O 1
ATOM 733 N N . ILE A 1 91 ? -22.371 -4.383 5.717 1.00 98.12 91 ILE A N 1
ATOM 734 C CA . ILE A 1 91 ? -23.086 -4.576 6.989 1.00 98.12 91 ILE A CA 1
ATOM 735 C C . ILE A 1 91 ? -24.581 -4.309 6.809 1.00 98.12 91 ILE A C 1
ATOM 737 O O . ILE A 1 91 ? -25.397 -5.109 7.255 1.00 98.12 91 ILE A O 1
ATOM 741 N N . PHE A 1 92 ? -24.944 -3.216 6.129 1.00 97.56 92 PHE A N 1
ATOM 742 C CA . PHE A 1 92 ? -26.345 -2.900 5.835 1.00 97.56 92 PHE A CA 1
ATOM 743 C C . PHE A 1 92 ? -27.024 -3.982 4.982 1.00 97.56 92 PHE A C 1
ATOM 745 O O . PHE A 1 92 ? -28.216 -4.226 5.127 1.00 97.56 92 PHE A O 1
ATOM 752 N N . SER A 1 93 ? -26.257 -4.640 4.113 1.00 98.25 93 SER A N 1
ATOM 753 C CA . SER A 1 93 ? -26.727 -5.732 3.254 1.00 98.25 93 SER A CA 1
AT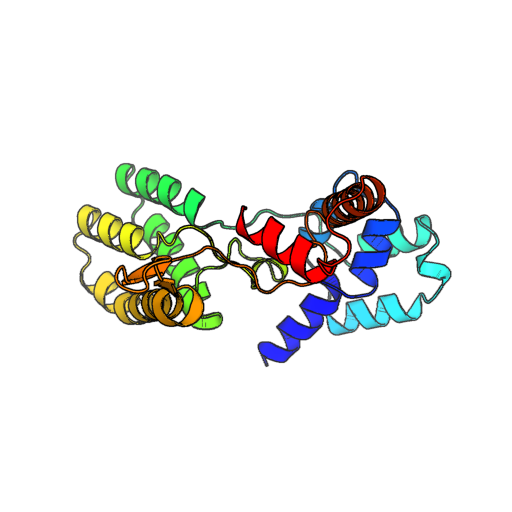OM 754 C C . SER A 1 93 ? -26.593 -7.114 3.908 1.00 98.25 93 SER A C 1
ATOM 756 O O . SER A 1 93 ? -26.696 -8.118 3.209 1.00 98.25 93 SER A O 1
ATOM 758 N N . GLU A 1 94 ? -26.303 -7.177 5.215 1.00 97.94 94 GLU A N 1
ATOM 759 C CA . GLU A 1 94 ? -26.097 -8.411 5.993 1.00 97.94 94 GLU A CA 1
ATOM 760 C C . GLU A 1 94 ? -24.975 -9.323 5.444 1.00 97.94 94 GLU A C 1
ATOM 762 O O . GLU A 1 94 ? -24.888 -10.513 5.745 1.00 97.94 94 GLU A O 1
ATOM 767 N N . MET A 1 95 ? -24.050 -8.763 4.658 1.00 98.50 95 MET A N 1
ATOM 768 C CA . MET A 1 95 ? -22.894 -9.461 4.087 1.00 98.50 95 MET A CA 1
ATOM 769 C C . MET A 1 95 ? -21.729 -9.521 5.088 1.00 98.50 95 MET A C 1
ATOM 771 O O . MET A 1 95 ? -20.604 -9.095 4.799 1.00 98.50 95 MET A O 1
ATOM 775 N N . TYR A 1 96 ? -21.997 -10.039 6.287 1.00 98.25 96 TYR A N 1
ATOM 776 C CA . TYR A 1 96 ? -21.068 -9.992 7.420 1.00 98.25 96 TYR A CA 1
ATOM 777 C C . TYR A 1 96 ? -19.759 -10.739 7.163 1.00 98.25 96 TYR A C 1
ATOM 779 O O . TYR A 1 96 ? -18.695 -10.215 7.474 1.00 98.25 96 TYR A O 1
ATOM 787 N N . GLU A 1 97 ? -19.800 -11.900 6.510 1.00 98.12 97 GLU A N 1
ATOM 788 C CA . GLU A 1 97 ? -18.581 -12.653 6.178 1.00 98.12 97 GLU A CA 1
ATOM 789 C C . GLU A 1 97 ? -17.638 -11.858 5.265 1.00 98.12 97 GLU A C 1
ATOM 791 O O . GLU A 1 97 ? -16.420 -11.850 5.454 1.00 98.12 97 GLU A O 1
ATOM 796 N N . THR A 1 98 ? -18.191 -11.124 4.295 1.00 97.88 98 THR A N 1
ATOM 797 C CA . THR A 1 98 ? -17.397 -10.258 3.417 1.00 97.88 98 THR A CA 1
ATOM 798 C C . THR A 1 98 ? -16.844 -9.056 4.181 1.00 97.88 98 THR A C 1
ATOM 800 O O . THR A 1 98 ? -15.666 -8.731 4.025 1.00 97.88 98 THR A O 1
ATOM 803 N N . ALA A 1 99 ? -17.646 -8.429 5.049 1.00 98.25 99 ALA A N 1
ATOM 804 C CA . ALA A 1 99 ? -17.189 -7.334 5.908 1.00 98.25 99 ALA A CA 1
ATOM 805 C C . ALA A 1 99 ? -16.051 -7.783 6.847 1.00 98.25 99 ALA A C 1
ATOM 807 O O . ALA A 1 99 ? -15.023 -7.110 6.945 1.00 98.25 99 ALA A O 1
ATOM 808 N N . ARG A 1 100 ? -16.180 -8.969 7.457 1.00 98.38 100 ARG A N 1
ATOM 809 C CA . ARG A 1 100 ? -15.130 -9.603 8.262 1.00 98.38 100 ARG A CA 1
ATOM 810 C C . ARG A 1 100 ? -13.866 -9.847 7.439 1.00 98.38 100 ARG A C 1
ATOM 812 O O . ARG A 1 100 ? -12.765 -9.577 7.913 1.00 98.38 100 ARG A O 1
ATOM 819 N N . GLY A 1 101 ? -14.011 -10.305 6.195 1.00 97.94 101 GLY A N 1
ATOM 820 C CA . GLY A 1 101 ? -12.904 -10.483 5.252 1.00 97.94 101 GLY A CA 1
ATOM 821 C C . GLY A 1 101 ? -12.134 -9.190 4.964 1.00 97.94 101 GLY A C 1
ATOM 822 O O . GLY A 1 101 ? -10.903 -9.204 4.975 1.00 97.94 101 GLY A O 1
ATOM 823 N N . ILE A 1 102 ? -12.830 -8.061 4.778 1.00 97.19 102 ILE A N 1
ATOM 824 C CA . ILE A 1 102 ? -12.191 -6.742 4.614 1.00 97.19 102 ILE A CA 1
ATOM 825 C C . ILE A 1 102 ? -11.355 -6.395 5.848 1.00 97.19 102 ILE A C 1
ATOM 827 O O . ILE A 1 102 ? -10.173 -6.080 5.710 1.00 97.19 102 ILE A O 1
ATOM 831 N N . ILE A 1 103 ? -11.931 -6.520 7.048 1.00 98.31 103 ILE A N 1
ATOM 832 C CA . ILE A 1 103 ? -11.217 -6.246 8.303 1.00 98.31 103 ILE A CA 1
ATOM 833 C C . ILE A 1 103 ? -9.973 -7.132 8.416 1.00 98.31 103 ILE A C 1
ATOM 835 O O . ILE A 1 103 ? -8.897 -6.630 8.726 1.00 98.31 103 ILE A O 1
ATOM 839 N N . LYS A 1 104 ? -10.085 -8.434 8.119 1.00 98.19 104 LYS A N 1
ATOM 840 C CA . LYS A 1 104 ? -8.945 -9.365 8.164 1.00 98.19 104 LYS A CA 1
ATOM 841 C C . LYS A 1 104 ? -7.835 -8.994 7.187 1.00 98.19 104 LYS A C 1
ATOM 843 O O . LYS A 1 104 ? -6.663 -9.084 7.545 1.00 98.19 104 LYS A O 1
ATOM 848 N N . ASN A 1 105 ? -8.184 -8.548 5.983 1.00 96.56 105 ASN A N 1
ATOM 849 C CA . ASN A 1 105 ? -7.197 -8.107 4.999 1.00 96.56 105 ASN A CA 1
ATOM 850 C C . ASN A 1 105 ? -6.427 -6.871 5.484 1.00 96.56 105 ASN A C 1
ATOM 852 O O . ASN A 1 105 ? -5.209 -6.809 5.323 1.00 96.56 105 ASN A O 1
ATOM 856 N N . LEU A 1 106 ? -7.112 -5.910 6.106 1.00 97.44 106 LEU A N 1
ATOM 857 C CA . LEU A 1 106 ? -6.478 -4.712 6.663 1.00 97.44 106 LEU A CA 1
ATOM 858 C C . LEU A 1 106 ? -5.644 -5.044 7.908 1.00 97.44 106 LEU A C 1
ATOM 860 O O . LEU A 1 106 ? -4.487 -4.638 7.997 1.00 97.44 106 LEU A O 1
ATOM 864 N N . ALA A 1 107 ? -6.178 -5.865 8.817 1.00 97.62 107 ALA A N 1
ATOM 865 C CA . ALA A 1 107 ? -5.461 -6.371 9.986 1.00 97.62 107 ALA A CA 1
ATOM 866 C C . ALA A 1 107 ? -4.159 -7.087 9.586 1.00 97.62 107 ALA A C 1
ATOM 868 O O . ALA A 1 107 ? -3.101 -6.817 10.152 1.00 97.62 107 ALA A O 1
ATOM 869 N N . TYR A 1 108 ? -4.190 -7.899 8.525 1.00 96.56 108 TYR A N 1
ATOM 870 C CA . TYR A 1 108 ? -2.989 -8.528 7.976 1.00 96.56 108 TYR A CA 1
ATOM 871 C C . TYR A 1 108 ? -1.920 -7.501 7.564 1.00 96.56 108 TYR A C 1
ATOM 873 O O . TYR A 1 108 ? -0.727 -7.723 7.796 1.00 96.56 108 TYR A O 1
ATOM 881 N N . MET A 1 109 ? -2.305 -6.360 6.981 1.00 95.62 109 MET A N 1
ATOM 882 C CA . MET A 1 109 ? -1.345 -5.301 6.644 1.00 95.62 109 MET A CA 1
ATOM 883 C C . MET A 1 109 ? -0.703 -4.707 7.902 1.00 95.62 109 MET A C 1
ATOM 885 O O . MET A 1 109 ? 0.519 -4.545 7.945 1.00 95.62 109 MET A O 1
ATOM 889 N N . VAL A 1 110 ? -1.488 -4.464 8.954 1.00 97.25 110 VAL A N 1
ATOM 890 C CA . VAL A 1 110 ? -0.973 -3.990 10.248 1.00 97.25 110 VAL A CA 1
ATOM 891 C C . VAL A 1 110 ? -0.029 -5.012 10.885 1.00 97.25 110 VAL A C 1
ATOM 893 O O . VAL A 1 110 ? 1.043 -4.661 11.387 1.00 97.25 110 VAL A O 1
ATOM 896 N N . ASP A 1 111 ? -0.359 -6.298 10.826 1.00 97.00 111 ASP A N 1
ATOM 897 C CA . ASP A 1 111 ? 0.484 -7.343 11.398 1.00 97.00 111 ASP A CA 1
ATOM 898 C C . ASP A 1 111 ? 1.839 -7.448 10.691 1.00 97.00 111 ASP A C 1
ATOM 900 O O . ASP A 1 111 ? 2.867 -7.600 11.358 1.00 97.00 111 ASP A O 1
ATOM 904 N N . ASN A 1 112 ? 1.883 -7.262 9.372 1.00 94.31 112 ASN A N 1
ATOM 905 C CA . ASN A 1 112 ? 3.119 -7.386 8.598 1.00 94.31 112 ASN A CA 1
ATOM 906 C C . ASN A 1 112 ? 3.920 -6.082 8.469 1.00 94.31 112 ASN A C 1
ATOM 908 O O . ASN A 1 112 ? 5.143 -6.131 8.318 1.00 94.31 112 ASN A O 1
ATOM 912 N N . HIS A 1 113 ? 3.264 -4.920 8.535 1.00 93.38 113 HIS A N 1
ATOM 913 C CA . HIS A 1 113 ? 3.887 -3.619 8.249 1.00 93.38 113 HIS A CA 1
ATOM 914 C C . HIS A 1 113 ? 3.774 -2.605 9.397 1.00 93.38 113 HIS A C 1
ATOM 916 O O . HIS A 1 113 ? 4.487 -1.602 9.405 1.00 93.38 113 HIS A O 1
ATOM 922 N N . GLY A 1 114 ? 2.945 -2.884 10.404 1.00 94.69 114 GLY A N 1
ATOM 923 C CA . GLY A 1 114 ? 2.747 -2.053 11.595 1.00 94.69 114 GLY A CA 1
ATOM 924 C C . GLY A 1 114 ? 1.641 -1.006 11.476 1.00 94.69 114 GLY A C 1
ATOM 925 O O . GLY A 1 114 ? 1.340 -0.355 12.468 1.00 94.69 114 GLY A O 1
ATOM 926 N N . PHE A 1 115 ? 1.057 -0.836 10.293 1.00 95.31 115 PHE A N 1
ATOM 927 C CA . PHE A 1 115 ? -0.014 0.114 9.981 1.00 95.31 115 PHE A CA 1
ATOM 928 C C . PHE A 1 115 ? -0.707 -0.316 8.688 1.00 95.31 115 PHE A C 1
ATOM 930 O O . PHE A 1 115 ? -0.134 -1.121 7.949 1.00 95.31 115 PHE A O 1
ATOM 937 N N . VAL A 1 116 ? -1.882 0.237 8.385 1.00 95.88 116 VAL A N 1
ATOM 938 C CA . VAL A 1 116 ? -2.512 0.068 7.071 1.00 95.88 116 VAL A CA 1
ATOM 939 C C . VAL A 1 116 ? -1.884 1.042 6.055 1.00 95.88 116 VAL A C 1
ATOM 941 O O . VAL A 1 116 ? -2.013 2.265 6.201 1.00 95.88 116 VAL A O 1
ATOM 944 N N . PRO A 1 117 ? -1.156 0.562 5.026 1.00 94.44 117 PRO A N 1
ATOM 945 C CA . PRO A 1 117 ? -0.634 1.421 3.969 1.00 94.44 117 PRO A CA 1
ATOM 946 C C . PRO A 1 117 ? -1.765 2.049 3.154 1.00 94.44 117 PRO A C 1
ATOM 948 O O . PRO A 1 117 ? -2.899 1.577 3.175 1.00 94.44 117 PRO A O 1
ATOM 951 N N . ASN A 1 118 ? -1.456 3.101 2.395 1.00 90.81 118 ASN A N 1
ATOM 952 C CA . ASN A 1 118 ? -2.454 3.744 1.530 1.00 90.81 118 ASN A CA 1
ATOM 953 C C . ASN A 1 118 ? -3.109 2.732 0.551 1.00 90.81 118 ASN A C 1
ATOM 955 O O . ASN A 1 118 ? -4.320 2.732 0.375 1.00 90.81 118 ASN A O 1
ATOM 959 N N . GLY A 1 119 ? -2.353 1.754 0.048 1.00 89.38 119 GLY A N 1
ATOM 960 C CA . GLY A 1 119 ? -2.917 0.594 -0.642 1.00 89.38 119 GLY A CA 1
ATOM 961 C C . GLY A 1 119 ? -1.983 -0.613 -0.622 1.00 89.38 119 GLY A C 1
ATOM 962 O O . GLY A 1 119 ? -0.841 -0.525 -0.166 1.00 89.38 119 GLY A O 1
ATOM 963 N N . GLY A 1 120 ? -2.444 -1.744 -1.161 1.00 89.56 120 GLY A N 1
ATOM 964 C CA . GLY A 1 120 ? -1.722 -3.028 -1.197 1.00 89.56 120 GLY A CA 1
ATOM 965 C C . GLY A 1 120 ? -0.514 -3.102 -2.147 1.00 89.56 120 GLY A C 1
ATOM 966 O O . GLY A 1 120 ? -0.292 -4.135 -2.774 1.00 89.56 120 GLY A O 1
ATOM 967 N N . ARG A 1 121 ? 0.256 -2.018 -2.295 1.00 90.69 121 ARG A N 1
ATOM 968 C CA . ARG A 1 121 ? 1.386 -1.905 -3.232 1.00 90.69 121 ARG A CA 1
ATOM 969 C C . ARG A 1 121 ? 2.663 -1.499 -2.507 1.00 90.69 121 ARG A C 1
ATOM 971 O O . ARG A 1 121 ? 2.632 -0.720 -1.557 1.00 90.69 121 ARG A O 1
ATOM 978 N N . VAL A 1 122 ? 3.809 -1.988 -2.984 1.00 91.81 122 VAL A N 1
ATOM 979 C CA . VAL A 1 122 ? 5.107 -1.779 -2.314 1.00 91.81 122 VAL A CA 1
ATOM 980 C C . VAL A 1 122 ? 5.466 -0.294 -2.160 1.00 91.81 122 VAL A C 1
ATOM 982 O O . VAL A 1 122 ? 5.968 0.109 -1.113 1.00 91.81 122 VAL A O 1
ATOM 985 N N . TYR A 1 123 ? 5.120 0.547 -3.137 1.00 90.19 123 TYR A N 1
ATOM 986 C CA . TYR A 1 123 ? 5.380 1.990 -3.096 1.00 90.19 123 TYR A CA 1
ATOM 987 C C . TYR A 1 123 ? 4.474 2.767 -2.122 1.00 90.19 123 TYR A C 1
ATOM 989 O O . TYR A 1 123 ? 4.754 3.931 -1.815 1.00 90.19 123 TYR A O 1
ATOM 997 N N . TYR A 1 124 ? 3.430 2.134 -1.573 1.00 93.06 124 TYR A N 1
ATOM 998 C CA . TYR A 1 124 ? 2.606 2.701 -0.503 1.00 93.06 124 TYR A CA 1
ATOM 999 C C . TYR A 1 124 ? 3.137 2.410 0.903 1.00 93.06 124 TYR A C 1
ATOM 1001 O O . TYR A 1 124 ? 2.712 3.074 1.842 1.00 93.06 124 TYR A O 1
ATOM 1009 N N . LEU A 1 125 ? 4.139 1.538 1.076 1.00 91.62 125 LEU A N 1
ATOM 1010 C CA . LEU A 1 125 ? 4.706 1.204 2.398 1.00 91.62 125 LEU A CA 1
ATOM 1011 C C . LEU A 1 125 ? 5.411 2.374 3.114 1.00 91.62 125 LEU A C 1
ATOM 1013 O O . LEU A 1 125 ? 5.925 2.219 4.219 1.00 91.62 125 LEU A O 1
ATOM 1017 N N . THR A 1 126 ? 5.441 3.560 2.510 1.00 88.81 126 THR A N 1
ATOM 1018 C CA . THR A 1 126 ? 5.985 4.788 3.103 1.00 88.81 126 THR A CA 1
ATOM 1019 C C . THR A 1 126 ? 4.922 5.677 3.748 1.00 88.81 126 THR A C 1
ATOM 1021 O O . THR A 1 126 ? 5.279 6.590 4.499 1.00 88.81 126 THR A O 1
ATOM 1024 N N . ARG A 1 127 ? 3.630 5.446 3.468 1.00 90.44 127 ARG A N 1
ATOM 1025 C CA . ARG A 1 127 ? 2.518 6.309 3.895 1.00 90.44 127 ARG A CA 1
ATOM 1026 C C . ARG A 1 127 ? 1.254 5.515 4.213 1.00 90.44 127 ARG A C 1
ATOM 1028 O O . ARG A 1 127 ? 0.996 4.469 3.633 1.00 90.44 127 ARG A O 1
ATOM 1035 N N . SER A 1 128 ? 0.478 6.048 5.144 1.00 92.00 128 SER A N 1
ATOM 1036 C CA . SER A 1 128 ? -0.833 5.516 5.522 1.00 92.00 128 SER A CA 1
ATOM 1037 C C . SER A 1 128 ? -1.922 6.452 4.988 1.00 92.00 128 SER A C 1
ATOM 1039 O O . SER A 1 128 ? -1.629 7.337 4.183 1.00 92.00 128 SER A O 1
ATOM 1041 N N . GLN A 1 129 ? -3.147 6.258 5.446 1.00 88.31 129 GLN A N 1
ATOM 1042 C CA . GLN A 1 129 ? -4.337 7.045 5.143 1.00 88.31 129 GLN A CA 1
ATOM 1043 C C . GLN A 1 129 ? -5.125 7.269 6.451 1.00 88.31 129 GLN A C 1
ATOM 1045 O O . GLN A 1 129 ? -4.606 6.909 7.512 1.00 88.31 129 GLN A O 1
ATOM 1050 N N . PRO A 1 130 ? -6.304 7.918 6.449 1.00 92.75 130 PRO A N 1
ATOM 1051 C CA . PRO A 1 130 ? -7.089 8.063 7.672 1.00 92.75 130 PRO A CA 1
ATOM 1052 C C . PRO A 1 130 ? -7.345 6.698 8.342 1.00 92.75 130 PRO A C 1
ATOM 1054 O O . PRO A 1 130 ? -7.897 5.823 7.679 1.00 92.75 130 PRO A O 1
ATOM 1057 N N . PRO A 1 131 ? -6.964 6.506 9.623 1.00 94.06 131 PRO A N 1
ATOM 1058 C CA . PRO A 1 131 ? -7.043 5.201 10.275 1.00 94.06 131 PRO A CA 1
ATOM 1059 C C . PRO A 1 131 ? -8.479 4.878 10.670 1.00 94.06 131 PRO A C 1
ATOM 1061 O O . PRO A 1 131 ? -9.016 5.422 11.640 1.00 94.06 131 PRO A O 1
ATOM 1064 N N . LEU A 1 132 ? -9.108 3.996 9.902 1.00 96.88 132 LEU A N 1
ATOM 1065 C CA . LEU A 1 132 ? -10.522 3.652 10.028 1.00 96.88 132 LEU A CA 1
ATOM 1066 C C . LEU A 1 132 ? -10.743 2.190 10.424 1.00 96.88 132 LEU A C 1
ATOM 1068 O O . LEU A 1 132 ? -11.886 1.812 10.673 1.00 96.88 132 LEU A O 1
ATOM 1072 N N . LEU A 1 133 ? -9.686 1.389 10.581 1.00 97.62 133 LEU A N 1
ATOM 1073 C CA . LEU A 1 133 ? -9.787 -0.011 10.994 1.00 97.62 133 LEU A CA 1
ATOM 1074 C C . LEU A 1 133 ? -10.496 -0.208 12.349 1.00 97.62 133 LEU A C 1
ATOM 1076 O O . LEU A 1 133 ? -11.363 -1.073 12.462 1.00 97.62 133 LEU A O 1
ATOM 1080 N N . ILE A 1 134 ? -10.197 0.612 13.366 1.00 97.88 134 ILE A N 1
ATOM 1081 C CA . ILE A 1 134 ? -10.905 0.559 14.663 1.00 97.88 134 ILE A CA 1
ATOM 1082 C C . ILE A 1 134 ? -12.410 0.855 14.484 1.00 97.88 134 ILE A C 1
ATOM 1084 O O . ILE A 1 134 ? -13.222 0.034 14.921 1.00 97.88 134 ILE A O 1
ATOM 1088 N N . PRO A 1 135 ? -12.819 1.963 13.825 1.00 97.94 135 PRO A N 1
ATOM 1089 C CA . PRO A 1 135 ? -14.217 2.190 13.458 1.00 97.94 135 PRO A CA 1
ATOM 1090 C C . PRO A 1 135 ? -14.867 1.027 12.699 1.00 97.94 135 PRO A C 1
ATOM 1092 O O . PRO A 1 135 ? -15.982 0.647 13.038 1.00 97.94 135 PRO A O 1
ATOM 1095 N N . MET A 1 136 ? -14.174 0.418 11.729 1.00 98.38 136 MET A N 1
ATOM 1096 C CA . MET A 1 136 ? -14.700 -0.730 10.978 1.00 98.38 136 MET A CA 1
ATOM 1097 C C . MET A 1 136 ? -15.020 -1.921 11.882 1.00 98.38 136 MET A C 1
ATOM 1099 O O . MET A 1 136 ? -16.088 -2.518 11.753 1.00 98.38 136 MET A O 1
ATOM 1103 N N . VAL A 1 137 ? -14.116 -2.264 12.806 1.00 98.50 137 VAL A N 1
ATOM 1104 C CA . VAL A 1 137 ? -14.339 -3.352 13.773 1.00 98.50 137 VAL A CA 1
ATOM 1105 C C . VAL A 1 137 ? -15.497 -3.020 14.707 1.00 98.50 137 VAL A C 1
ATOM 1107 O O . VAL A 1 137 ? -16.325 -3.886 14.985 1.00 98.50 137 VAL A O 1
ATOM 1110 N N . TYR A 1 138 ? -15.592 -1.768 15.157 1.00 98.38 138 TYR A N 1
ATOM 1111 C CA . TYR A 1 138 ? -16.697 -1.320 15.999 1.00 98.38 138 TYR A CA 1
ATOM 1112 C C . TYR A 1 138 ? -18.048 -1.425 15.279 1.00 98.38 138 TYR A C 1
ATOM 1114 O O . TYR A 1 138 ? -18.997 -1.978 15.829 1.00 98.38 138 TYR A O 1
ATOM 1122 N N . ASP A 1 139 ? -18.129 -0.967 14.030 1.00 98.38 139 ASP A N 1
ATOM 1123 C CA . ASP A 1 139 ? -19.342 -1.063 13.219 1.00 98.38 139 ASP A CA 1
ATOM 1124 C C . ASP A 1 139 ? -19.734 -2.514 12.929 1.00 98.38 139 ASP A C 1
ATOM 1126 O O . ASP A 1 139 ? -20.910 -2.870 13.024 1.00 98.38 139 ASP A O 1
ATOM 1130 N N . TYR A 1 140 ? -18.754 -3.369 12.624 1.00 9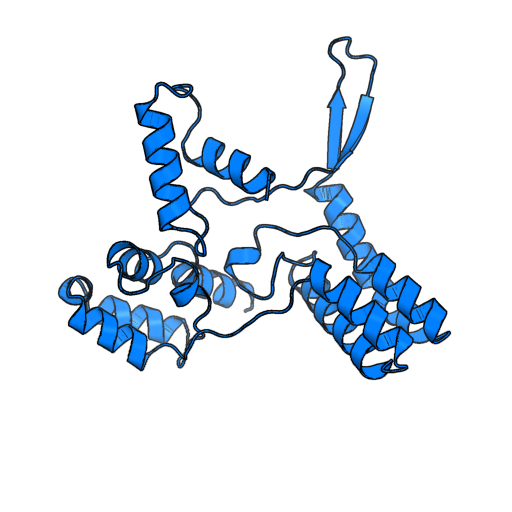8.62 140 TYR A N 1
ATOM 1131 C CA . TYR A 1 140 ? -18.975 -4.803 12.456 1.00 98.62 140 TYR A CA 1
ATOM 1132 C C . TYR A 1 140 ? -19.539 -5.434 13.732 1.00 98.62 140 TYR A C 1
ATOM 1134 O O . TYR A 1 140 ? -20.517 -6.181 13.666 1.00 98.62 140 TYR A O 1
ATOM 1142 N N . PHE A 1 141 ? -18.982 -5.097 14.898 1.00 98.56 141 PHE A N 1
ATOM 1143 C CA . PHE A 1 141 ? -19.492 -5.568 16.182 1.00 98.56 141 PHE A CA 1
ATOM 1144 C C . PHE A 1 141 ? -20.926 -5.097 16.438 1.00 98.56 141 PHE A C 1
ATOM 1146 O O . PHE A 1 141 ? -21.761 -5.902 16.837 1.00 98.56 141 PHE A O 1
ATOM 1153 N N . LEU A 1 142 ? -21.251 -3.830 16.163 1.00 98.31 142 LEU A N 1
ATOM 1154 C CA . LEU A 1 142 ? -22.625 -3.337 16.303 1.00 98.31 142 LEU A CA 1
ATOM 1155 C C . LEU A 1 142 ? -23.613 -4.075 15.388 1.00 98.31 142 LEU A C 1
ATOM 1157 O O . LEU A 1 142 ? -24.762 -4.273 15.776 1.00 98.31 142 LEU A O 1
ATOM 1161 N N . GLY A 1 143 ? -23.175 -4.483 14.194 1.00 97.81 143 GLY A N 1
ATOM 1162 C CA . GLY A 1 143 ? -24.001 -5.231 13.246 1.00 97.81 143 GLY A CA 1
ATOM 1163 C C . GLY A 1 143 ? -24.176 -6.717 13.575 1.00 97.81 143 GLY A C 1
ATOM 1164 O O . GLY A 1 143 ? -25.158 -7.306 13.138 1.00 97.81 143 GLY A O 1
ATOM 1165 N N . THR A 1 144 ? -23.252 -7.329 14.324 1.00 98.25 144 THR A N 1
ATOM 1166 C CA . THR A 1 144 ? -23.181 -8.800 14.480 1.00 98.25 144 THR A CA 1
ATOM 1167 C C . THR A 1 144 ? -23.212 -9.297 15.925 1.00 98.25 144 THR A C 1
ATOM 1169 O O . THR A 1 144 ? -23.615 -10.430 16.174 1.00 98.25 144 THR A O 1
ATOM 1172 N N . GLY A 1 145 ? -22.767 -8.486 16.887 1.00 98.31 145 GLY A N 1
ATOM 1173 C CA . GLY A 1 145 ? -22.511 -8.905 18.268 1.00 98.31 145 GLY A CA 1
ATOM 1174 C C . GLY A 1 145 ? -21.305 -9.841 18.439 1.00 98.31 145 GLY A C 1
ATOM 1175 O O . GLY A 1 145 ? -21.119 -10.388 19.526 1.00 98.31 145 GLY A O 1
ATOM 1176 N N . ASP A 1 146 ? -20.488 -10.035 17.398 1.00 98.38 146 ASP A N 1
ATOM 1177 C CA . ASP A 1 146 ? -19.368 -10.984 17.365 1.00 98.38 146 ASP A CA 1
ATOM 1178 C C . ASP A 1 146 ? -18.168 -10.484 18.190 1.00 98.38 146 ASP A C 1
ATOM 1180 O O . ASP A 1 146 ? -17.192 -9.922 17.687 1.00 98.38 146 ASP A O 1
ATOM 1184 N N . LEU A 1 147 ? -18.270 -10.657 19.508 1.00 98.31 147 LEU A N 1
ATOM 1185 C CA . LEU A 1 147 ? -17.234 -10.262 20.460 1.00 98.31 147 LEU A CA 1
ATOM 1186 C C . LEU A 1 147 ? -15.967 -11.121 20.335 1.00 98.31 147 LEU A C 1
ATOM 1188 O O . LEU A 1 147 ? -14.874 -10.638 20.627 1.00 98.31 147 LEU A O 1
ATOM 1192 N N . GLU A 1 148 ? -16.096 -12.377 19.904 1.00 98.56 148 GLU A N 1
ATOM 1193 C CA . GLU A 1 148 ? -14.954 -13.274 19.717 1.00 98.56 148 GLU A CA 1
ATOM 1194 C C . GLU A 1 148 ? -14.020 -12.730 18.633 1.00 98.56 148 GLU A C 1
ATOM 1196 O O . GLU A 1 148 ? -12.815 -12.619 18.862 1.00 98.56 148 GLU A O 1
ATOM 1201 N N . PHE A 1 149 ? -14.573 -12.273 17.504 1.00 98.50 149 PHE A N 1
ATOM 1202 C CA . PHE A 1 149 ? -13.776 -11.636 16.461 1.00 98.50 149 PHE A CA 1
ATOM 1203 C C . PHE A 1 149 ? -13.154 -10.305 16.902 1.00 98.50 149 PHE A C 1
ATOM 1205 O O . PHE A 1 149 ? -12.009 -10.017 16.550 1.00 98.50 149 PHE A O 1
ATOM 1212 N N . VAL A 1 150 ? -13.860 -9.500 17.704 1.00 98.50 150 VAL A N 1
ATOM 1213 C CA . VAL A 1 150 ? -13.275 -8.273 18.275 1.00 98.50 150 VAL A CA 1
ATOM 1214 C C . VAL A 1 150 ? -12.048 -8.611 19.121 1.00 98.50 150 VAL A C 1
ATOM 1216 O O . VAL A 1 150 ? -11.008 -7.973 18.971 1.00 98.50 150 VAL A O 1
ATOM 1219 N N . MET A 1 151 ? -12.140 -9.634 19.975 1.00 98.44 151 MET A N 1
ATOM 1220 C CA . MET A 1 151 ? -11.018 -10.081 20.805 1.00 98.44 151 MET A CA 1
ATOM 1221 C C . MET A 1 151 ? -9.875 -10.680 19.974 1.00 98.44 151 MET A C 1
ATOM 1223 O O . MET A 1 151 ? -8.714 -10.478 20.327 1.00 98.44 151 MET A O 1
ATOM 1227 N N . GLU A 1 152 ? -10.186 -11.364 18.868 1.00 98.19 152 GLU A N 1
ATOM 1228 C CA . GLU A 1 152 ? -9.206 -11.878 17.898 1.00 98.19 152 GLU A CA 1
ATOM 1229 C C . GLU A 1 152 ? -8.358 -10.740 17.304 1.00 98.19 152 GLU A C 1
ATOM 1231 O O . GLU A 1 152 ? -7.134 -10.848 17.260 1.00 98.19 152 GLU A O 1
ATOM 1236 N N . VAL A 1 153 ? -8.988 -9.639 16.872 1.00 98.19 153 VAL A N 1
ATOM 1237 C CA . VAL A 1 153 ? -8.305 -8.540 16.159 1.00 98.19 153 VAL A CA 1
ATOM 1238 C C . VAL A 1 153 ? -7.755 -7.443 17.079 1.00 98.19 153 VAL A C 1
ATOM 1240 O O . VAL A 1 153 ? -6.911 -6.651 16.660 1.00 98.19 153 VAL A O 1
ATOM 1243 N N . LEU A 1 154 ? -8.190 -7.382 18.341 1.00 98.38 154 LEU A N 1
ATOM 1244 C CA . LEU A 1 154 ? -7.809 -6.327 19.288 1.00 98.38 154 LEU A CA 1
ATOM 1245 C C . LEU A 1 154 ? -6.286 -6.097 19.410 1.00 98.38 154 LEU A C 1
ATOM 1247 O O . LEU A 1 154 ? -5.881 -4.932 19.376 1.00 98.38 154 LEU A O 1
ATOM 1251 N N . PRO A 1 155 ? -5.419 -7.131 19.487 1.00 98.44 155 PRO A N 1
ATOM 1252 C CA . PRO A 1 155 ? -3.969 -6.918 19.528 1.00 98.44 155 PRO A CA 1
ATOM 1253 C C . PRO A 1 155 ? -3.434 -6.200 18.279 1.00 98.44 155 PRO A C 1
ATOM 1255 O O . PRO A 1 155 ? -2.530 -5.367 18.362 1.00 98.44 155 PRO A O 1
ATOM 1258 N N . THR A 1 156 ? -4.014 -6.486 17.112 1.00 98.50 156 THR A N 1
ATOM 1259 C CA . THR A 1 156 ? -3.663 -5.833 15.848 1.00 98.50 156 THR A CA 1
ATOM 1260 C C . THR A 1 156 ? -4.139 -4.378 15.824 1.00 98.50 156 THR A C 1
ATOM 1262 O O . THR A 1 156 ? -3.394 -3.497 15.396 1.00 98.50 156 THR A O 1
ATOM 1265 N N . LEU A 1 157 ? -5.330 -4.085 16.356 1.00 98.38 157 LEU A N 1
ATOM 1266 C CA . LEU A 1 157 ? -5.819 -2.706 16.502 1.00 98.38 157 LEU A CA 1
ATOM 1267 C C . LEU A 1 157 ? -4.917 -1.870 17.418 1.00 98.38 157 LEU A C 1
ATOM 1269 O O . LEU A 1 157 ? -4.578 -0.730 17.096 1.00 98.38 157 LEU A O 1
ATOM 1273 N N . GLU A 1 158 ? -4.489 -2.446 18.545 1.00 98.31 158 GLU A N 1
ATOM 1274 C CA . GLU A 1 158 ? -3.547 -1.798 19.460 1.00 98.31 158 GLU A CA 1
ATOM 1275 C C . GLU A 1 158 ? -2.209 -1.512 18.765 1.00 98.31 158 GLU A C 1
ATOM 1277 O O . GLU A 1 158 ? -1.645 -0.425 18.914 1.00 98.31 158 GLU A O 1
ATOM 1282 N N . LYS A 1 159 ? -1.721 -2.445 17.943 1.00 98.25 159 LYS A N 1
ATOM 1283 C CA . LYS A 1 159 ? -0.492 -2.268 17.164 1.00 98.25 159 LYS A CA 1
ATOM 1284 C C . LYS A 1 159 ? -0.565 -1.061 16.226 1.00 98.25 159 LYS A C 1
ATOM 1286 O O . LYS A 1 159 ? 0.374 -0.261 16.206 1.00 98.25 159 LYS A O 1
ATOM 1291 N N . GLU A 1 160 ? -1.661 -0.898 15.487 1.00 97.69 160 GLU A N 1
ATOM 1292 C CA . GLU A 1 160 ? -1.854 0.278 14.632 1.00 97.69 160 GLU A CA 1
ATOM 1293 C C . GLU A 1 160 ? -1.988 1.566 15.454 1.00 97.69 160 GLU A C 1
ATOM 1295 O O . GLU A 1 160 ? -1.355 2.577 15.141 1.00 97.69 160 GLU A O 1
ATOM 1300 N N . TYR A 1 161 ? -2.749 1.539 16.547 1.00 96.62 161 TYR A N 1
ATOM 1301 C CA . TYR A 1 161 ? -2.880 2.688 17.442 1.00 96.62 161 TYR A CA 1
ATOM 1302 C C . TYR A 1 161 ? -1.513 3.163 17.966 1.00 96.62 161 TYR A C 1
ATOM 1304 O O . TYR A 1 161 ? -1.174 4.351 17.900 1.00 96.62 161 TYR A O 1
ATOM 1312 N N . LEU A 1 162 ? -0.668 2.222 18.395 1.00 96.50 162 LEU A N 1
ATOM 1313 C CA . LEU A 1 162 ? 0.704 2.495 18.811 1.00 96.50 162 LEU A CA 1
ATOM 1314 C C . LEU A 1 162 ? 1.576 3.001 17.659 1.00 96.50 162 LEU A C 1
ATOM 1316 O O . LEU A 1 162 ? 2.473 3.813 17.898 1.00 96.50 162 LEU A O 1
ATOM 1320 N N . PHE A 1 163 ? 1.346 2.583 16.413 1.00 95.25 163 PHE A N 1
ATOM 1321 C CA . PHE A 1 163 ? 2.021 3.187 15.265 1.00 95.25 163 PHE A CA 1
ATOM 1322 C C . PHE A 1 163 ? 1.685 4.677 15.138 1.00 95.25 163 PHE A C 1
ATOM 1324 O O . PHE A 1 163 ? 2.606 5.488 15.001 1.00 95.25 163 PHE A O 1
ATOM 1331 N N . TRP A 1 164 ? 0.413 5.069 15.245 1.00 94.44 164 TRP A N 1
ATOM 1332 C CA . TRP A 1 164 ? 0.019 6.480 15.165 1.00 94.44 164 TRP A CA 1
ATOM 1333 C C . TRP A 1 164 ? 0.629 7.306 16.295 1.00 94.44 164 TRP A C 1
ATOM 1335 O O . TRP A 1 164 ? 1.237 8.349 16.031 1.00 94.44 164 TRP A O 1
ATOM 1345 N N . ILE A 1 165 ? 0.579 6.807 17.532 1.00 93.81 165 ILE A N 1
ATOM 1346 C CA . ILE A 1 165 ? 1.236 7.449 18.678 1.00 93.81 165 ILE A CA 1
ATOM 1347 C C . ILE A 1 165 ? 2.738 7.592 18.429 1.00 93.81 165 ILE A C 1
ATOM 1349 O O . ILE A 1 165 ? 3.280 8.690 18.507 1.00 93.81 165 ILE A O 1
ATOM 1353 N N . ASN A 1 166 ? 3.433 6.512 18.089 1.00 93.44 166 ASN A N 1
ATOM 1354 C CA . ASN A 1 166 ? 4.895 6.512 18.093 1.00 93.44 166 ASN A CA 1
ATOM 1355 C C . ASN A 1 166 ? 5.515 7.113 16.827 1.00 93.44 166 ASN A C 1
ATOM 1357 O O . ASN A 1 166 ? 6.652 7.587 16.854 1.00 93.44 166 ASN A O 1
ATOM 1361 N N . LYS A 1 167 ? 4.818 7.053 15.687 1.00 91.88 167 LYS A N 1
ATOM 1362 C CA . LYS A 1 167 ? 5.366 7.436 14.376 1.00 91.88 167 LYS A CA 1
ATOM 1363 C C . LYS A 1 167 ? 4.716 8.682 13.784 1.00 91.88 167 LYS A C 1
ATOM 1365 O O . LYS A 1 167 ? 5.333 9.300 12.909 1.00 91.88 167 LYS A O 1
ATOM 1370 N N . ARG A 1 168 ? 3.509 9.059 14.219 1.00 91.19 168 ARG A N 1
ATOM 1371 C CA . ARG A 1 168 ? 2.725 10.161 13.628 1.00 91.19 168 ARG A CA 1
ATOM 1372 C C . ARG A 1 168 ? 2.352 11.269 14.615 1.00 91.19 168 ARG A C 1
ATOM 1374 O O . ARG A 1 168 ? 1.990 12.347 14.152 1.00 91.19 168 ARG A O 1
ATOM 1381 N N . SER A 1 169 ? 2.520 11.070 15.925 1.00 92.62 169 SER A N 1
ATOM 1382 C CA . SER A 1 169 ? 2.336 12.149 16.902 1.00 92.62 169 SER A CA 1
ATOM 1383 C C . SER A 1 169 ? 3.471 13.178 16.854 1.00 92.62 169 SER A C 1
ATOM 1385 O O . SER A 1 169 ? 4.635 12.860 16.585 1.00 92.62 169 SER A O 1
ATOM 1387 N N . ARG A 1 170 ? 3.136 14.438 17.107 1.00 92.00 170 ARG A N 1
ATOM 1388 C CA . ARG A 1 170 ? 4.054 15.565 17.284 1.00 92.00 170 ARG A CA 1
ATOM 1389 C C . ARG A 1 170 ? 3.556 16.432 18.427 1.00 92.00 170 ARG A C 1
ATOM 1391 O O . ARG A 1 170 ? 2.374 16.429 18.744 1.00 92.00 170 ARG A O 1
ATOM 1398 N N . MET A 1 171 ? 4.471 17.173 19.039 1.00 92.25 171 MET A N 1
ATOM 1399 C CA . MET A 1 171 ? 4.119 18.173 20.037 1.00 92.25 171 MET A CA 1
ATOM 1400 C C . MET A 1 171 ? 4.017 19.526 19.345 1.00 92.25 171 MET A C 1
ATOM 1402 O O . MET A 1 171 ? 4.978 19.962 18.708 1.00 92.25 171 MET A O 1
ATOM 1406 N N . PHE A 1 172 ? 2.862 20.172 19.447 1.00 92.56 172 PHE A N 1
ATOM 1407 C CA . PHE A 1 172 ? 2.746 21.585 19.123 1.00 92.56 172 PHE A CA 1
ATOM 1408 C C . PHE A 1 172 ? 3.371 22.390 20.260 1.00 92.56 172 PHE A C 1
ATOM 1410 O O . PHE A 1 172 ? 3.195 22.043 21.428 1.00 92.56 172 PHE A O 1
ATOM 1417 N N . LEU A 1 173 ? 4.119 23.433 19.916 1.00 93.38 173 LEU A N 1
ATOM 1418 C CA . LEU A 1 173 ? 4.688 24.386 20.859 1.00 93.38 173 LEU A CA 1
ATOM 1419 C C . LEU A 1 173 ? 4.288 25.777 20.369 1.00 93.38 173 LEU A C 1
ATOM 1421 O O . LEU A 1 173 ? 4.736 26.190 19.300 1.00 93.38 173 LEU A O 1
ATOM 1425 N N . GLY A 1 174 ? 3.440 26.468 21.130 1.00 90.69 174 GLY A N 1
ATOM 1426 C CA . GLY A 1 174 ? 3.081 27.855 20.854 1.00 90.69 174 GLY A CA 1
ATOM 1427 C C . GLY A 1 174 ? 4.306 28.766 20.919 1.00 90.69 174 GLY A C 1
ATOM 1428 O O . GLY A 1 174 ? 5.292 28.449 21.591 1.00 90.69 174 GLY A O 1
ATOM 1429 N N . GLU A 1 175 ? 4.251 29.908 20.235 1.00 91.38 175 GLU A N 1
ATOM 1430 C CA . GLU A 1 175 ? 5.367 30.866 20.159 1.00 91.38 175 GLU A CA 1
ATOM 1431 C C . GLU A 1 175 ? 5.812 31.375 21.540 1.00 91.38 175 GLU A C 1
ATOM 1433 O O . GLU A 1 175 ? 6.989 31.654 21.762 1.00 91.38 175 GLU A O 1
ATOM 1438 N N . ASP A 1 176 ? 4.881 31.443 22.495 1.00 87.56 176 ASP A N 1
ATOM 1439 C CA . ASP A 1 176 ? 5.129 31.842 23.881 1.00 87.56 176 ASP A CA 1
ATOM 1440 C C . ASP A 1 176 ? 5.689 30.710 24.767 1.00 87.56 176 ASP A C 1
ATOM 1442 O O . ASP A 1 176 ? 5.998 30.923 25.943 1.00 87.56 176 ASP A O 1
ATOM 1446 N N . GLY A 1 177 ? 5.797 29.496 24.219 1.00 85.25 177 GLY A N 1
ATOM 1447 C CA . GLY A 1 177 ? 6.236 28.287 24.904 1.00 85.25 177 GLY A CA 1
ATOM 1448 C C . GLY A 1 177 ? 5.275 27.755 25.973 1.00 85.25 177 GLY A C 1
ATOM 1449 O O . GLY A 1 177 ? 5.625 26.773 26.639 1.00 85.25 177 GLY A O 1
ATOM 1450 N N . LYS A 1 178 ? 4.097 28.364 26.162 1.00 87.56 178 LYS A N 1
ATOM 1451 C CA . LYS A 1 178 ? 3.100 27.969 27.171 1.00 87.56 178 LYS A CA 1
ATOM 1452 C C . LYS A 1 178 ? 2.072 27.003 26.605 1.00 87.56 178 LYS A C 1
ATOM 1454 O O . LYS A 1 178 ? 1.708 26.051 27.291 1.00 87.56 178 LYS A O 1
ATOM 1459 N N . GLU A 1 179 ? 1.632 27.214 25.368 1.00 89.75 179 GLU A N 1
ATOM 1460 C CA . GLU A 1 179 ? 0.722 26.285 24.701 1.00 89.75 179 GLU A CA 1
ATOM 1461 C C . GLU A 1 179 ? 1.482 25.044 24.225 1.00 89.75 179 GLU A C 1
ATOM 1463 O O . GLU A 1 179 ? 2.414 25.134 23.423 1.00 89.75 179 GLU A O 1
ATOM 1468 N N . LYS A 1 180 ? 1.097 23.873 24.741 1.00 93.12 180 LYS A N 1
ATOM 1469 C CA . LYS A 1 180 ? 1.660 22.587 24.325 1.00 93.12 180 LYS A CA 1
ATOM 1470 C C . LYS A 1 180 ? 0.575 21.529 24.285 1.00 93.12 180 LYS A C 1
ATOM 1472 O O . LYS A 1 180 ? -0.060 21.265 25.304 1.00 93.12 180 LYS A O 1
ATOM 1477 N N . PHE A 1 181 ? 0.397 20.895 23.135 1.00 92.75 181 PHE A N 1
ATOM 1478 C CA . PHE A 1 181 ? -0.514 19.763 23.000 1.00 92.75 181 PHE A CA 1
ATOM 1479 C C . PHE A 1 181 ? -0.023 18.789 21.923 1.00 92.75 181 PHE A C 1
ATOM 1481 O O . PHE A 1 181 ? 0.616 19.206 20.949 1.00 92.75 181 PHE A O 1
ATOM 1488 N N . PRO A 1 182 ? -0.285 17.481 22.085 1.00 92.75 182 PRO A N 1
ATOM 1489 C CA . PRO A 1 182 ? 0.016 16.514 21.048 1.00 92.75 182 PRO A CA 1
ATOM 1490 C C . PRO A 1 182 ? -0.977 16.660 19.893 1.00 92.75 182 PRO A C 1
ATOM 1492 O O . PRO A 1 182 ? -2.180 16.803 20.100 1.00 92.75 182 PRO A O 1
ATOM 1495 N N . TYR A 1 183 ? -0.477 16.564 18.670 1.00 92.75 183 TYR A N 1
ATOM 1496 C CA . TYR A 1 183 ? -1.284 16.443 17.463 1.00 92.75 183 TYR A CA 1
ATOM 1497 C C . TYR A 1 183 ? -0.725 15.330 16.581 1.00 92.75 183 TYR A C 1
ATOM 1499 O O . TYR A 1 183 ? 0.409 14.883 16.760 1.00 92.75 183 TYR A O 1
ATOM 1507 N N . TYR A 1 184 ? -1.523 14.874 15.623 1.00 91.00 184 TYR A N 1
ATOM 1508 C CA . TYR A 1 184 ? -1.123 13.857 14.658 1.00 91.00 184 TYR A CA 1
ATOM 1509 C C . TYR A 1 184 ? -0.993 14.491 13.282 1.00 91.00 184 TYR A C 1
ATOM 1511 O O . TYR A 1 184 ? -1.782 15.359 12.915 1.00 91.00 184 TYR A O 1
ATOM 1519 N N . GLN A 1 185 ? 0.015 14.065 12.527 1.00 90.06 185 GLN A N 1
ATOM 1520 C CA . GLN A 1 185 ? 0.268 14.580 11.188 1.00 90.06 185 GLN A CA 1
ATOM 1521 C C . GLN A 1 185 ? 0.424 13.427 10.199 1.00 90.06 185 GLN A C 1
ATOM 1523 O O . GLN A 1 185 ? 1.187 12.487 10.452 1.00 90.06 185 GLN A O 1
ATOM 1528 N N . TYR A 1 186 ? -0.235 13.533 9.044 1.00 87.69 186 TYR A N 1
ATOM 1529 C CA . TYR A 1 186 ? 0.075 12.681 7.901 1.00 87.69 186 TYR A CA 1
ATOM 1530 C C . TYR A 1 186 ? 1.490 12.971 7.411 1.00 87.69 186 TYR A C 1
ATOM 1532 O O . TYR A 1 186 ? 1.924 14.117 7.282 1.00 87.69 186 TYR A O 1
ATOM 1540 N N . ARG A 1 187 ? 2.262 11.903 7.208 1.00 83.81 187 ARG A N 1
ATOM 1541 C CA . ARG A 1 187 ? 3.650 12.013 6.775 1.00 83.81 187 ARG A CA 1
ATOM 1542 C C . ARG A 1 187 ? 4.090 10.768 6.035 1.00 83.81 187 ARG A C 1
ATOM 1544 O O . ARG A 1 187 ? 3.940 9.657 6.547 1.00 83.81 187 ARG A O 1
ATOM 1551 N N . ALA A 1 188 ? 4.725 10.990 4.893 1.00 85.19 188 ALA A N 1
ATOM 1552 C CA . ALA A 1 188 ? 5.485 9.980 4.181 1.00 85.19 188 ALA A CA 1
ATOM 1553 C C . ALA A 1 188 ? 6.987 10.112 4.456 1.00 85.19 188 ALA A C 1
ATOM 1555 O O . ALA A 1 188 ? 7.504 11.203 4.722 1.00 85.19 188 ALA A O 1
ATOM 1556 N N . THR A 1 189 ? 7.694 8.989 4.372 1.00 79.62 189 THR A N 1
ATOM 1557 C CA . THR A 1 189 ? 9.158 8.903 4.514 1.00 79.62 189 THR A CA 1
ATOM 1558 C C . THR A 1 189 ? 9.875 8.754 3.169 1.00 79.62 189 THR A C 1
ATOM 1560 O O . THR A 1 189 ? 10.967 8.197 3.117 1.00 79.62 189 THR A O 1
ATOM 1563 N N . LEU A 1 190 ? 9.259 9.207 2.074 1.00 77.75 190 LEU A N 1
ATOM 1564 C CA . LEU A 1 190 ? 9.829 9.124 0.730 1.00 77.75 190 LEU A CA 1
ATOM 1565 C C . LEU A 1 190 ? 10.647 10.387 0.408 1.00 77.75 190 LEU A C 1
ATOM 1567 O O . LEU A 1 190 ? 10.238 11.500 0.741 1.00 77.75 190 LEU A O 1
ATOM 1571 N N . HIS A 1 191 ? 11.799 10.202 -0.241 1.00 80.81 191 HIS A N 1
ATOM 1572 C CA . HIS A 1 191 ? 12.704 11.280 -0.675 1.00 80.81 191 HIS A CA 1
ATOM 1573 C C . HIS A 1 191 ? 12.851 11.378 -2.200 1.00 80.81 191 HIS A C 1
ATOM 1575 O O . HIS A 1 191 ? 13.616 12.204 -2.691 1.00 80.81 191 HIS A O 1
ATOM 1581 N N . MET A 1 192 ? 12.120 10.532 -2.920 1.00 82.38 192 MET A N 1
ATOM 1582 C CA . MET A 1 192 ? 12.100 10.409 -4.375 1.00 82.38 192 MET A CA 1
ATOM 1583 C C . MET A 1 192 ? 10.680 10.708 -4.883 1.00 82.38 192 MET A C 1
ATOM 1585 O O . MET A 1 192 ? 9.746 10.652 -4.076 1.00 82.38 192 MET A O 1
ATOM 1589 N N . PRO A 1 193 ? 10.498 11.013 -6.181 1.00 90.00 193 PRO A N 1
ATOM 1590 C CA . PRO A 1 193 ? 9.174 11.107 -6.790 1.00 90.00 193 PRO A CA 1
ATOM 1591 C C . PRO A 1 193 ? 8.315 9.884 -6.459 1.00 90.00 193 PRO A C 1
ATOM 1593 O O . PRO A 1 193 ? 8.823 8.759 -6.405 1.00 90.00 193 PRO A O 1
ATOM 1596 N N . ARG A 1 194 ? 7.018 10.091 -6.232 1.00 93.19 194 ARG A N 1
ATOM 1597 C CA . ARG A 1 194 ? 6.078 8.988 -6.035 1.00 93.19 194 ARG A CA 1
ATOM 1598 C C . ARG A 1 194 ? 6.055 8.121 -7.292 1.00 93.19 194 ARG A C 1
ATOM 1600 O O . ARG A 1 194 ? 5.845 8.670 -8.367 1.00 93.19 194 ARG A O 1
ATOM 1607 N N . PRO A 1 195 ? 6.227 6.794 -7.206 1.00 94.81 195 PRO A N 1
ATOM 1608 C CA . PRO A 1 195 ? 6.279 5.959 -8.404 1.00 94.81 195 PRO A CA 1
ATOM 1609 C C . PRO A 1 195 ? 5.019 6.031 -9.269 1.00 94.81 195 PRO A C 1
ATOM 1611 O O . PRO A 1 195 ? 5.115 6.031 -10.492 1.00 94.81 195 PRO A O 1
ATOM 1614 N N . GLU A 1 196 ? 3.847 6.166 -8.644 1.00 94.62 196 GLU A N 1
ATOM 1615 C CA . GLU A 1 196 ? 2.563 6.315 -9.334 1.00 94.62 196 GLU A CA 1
ATOM 1616 C C . GLU A 1 196 ? 2.311 7.725 -9.895 1.00 94.62 196 GLU A C 1
ATOM 1618 O O . GLU A 1 196 ? 1.308 7.961 -10.562 1.00 94.62 196 GLU A O 1
ATOM 1623 N N . SER A 1 197 ? 3.195 8.680 -9.610 1.00 94.56 197 SER A N 1
ATOM 1624 C CA . SER A 1 197 ? 3.138 10.067 -10.091 1.00 94.56 197 SER A CA 1
ATOM 1625 C C . SER A 1 197 ? 4.543 10.580 -10.421 1.00 94.56 197 SER A C 1
ATOM 1627 O O . SER A 1 197 ? 4.891 11.721 -10.123 1.00 94.56 197 SER A O 1
ATOM 1629 N N . TYR A 1 198 ? 5.388 9.696 -10.959 1.00 93.94 198 TYR A N 1
ATOM 1630 C CA . TYR A 1 198 ? 6.828 9.915 -11.065 1.00 93.94 198 TYR A CA 1
ATOM 1631 C C . TYR A 1 198 ? 7.146 11.142 -11.918 1.00 93.94 198 TYR A C 1
ATOM 1633 O O . TYR A 1 198 ? 7.917 12.008 -11.497 1.00 93.94 198 TYR A O 1
ATOM 1641 N N . ARG A 1 199 ? 6.532 11.228 -13.104 1.00 92.50 199 ARG A N 1
ATOM 1642 C CA . ARG A 1 199 ? 6.756 12.336 -14.041 1.00 92.50 199 ARG A CA 1
ATOM 1643 C C . ARG A 1 199 ? 6.190 13.639 -13.495 1.00 92.50 199 ARG A C 1
ATOM 1645 O O . ARG A 1 199 ? 6.870 14.660 -13.508 1.00 92.50 199 ARG A O 1
ATOM 1652 N N . GLU A 1 200 ? 4.986 13.576 -12.945 1.00 92.56 200 GLU A N 1
ATOM 1653 C CA . GLU A 1 200 ? 4.266 14.712 -12.382 1.00 92.56 200 GLU A CA 1
ATOM 1654 C C . GLU A 1 200 ? 5.043 15.345 -11.216 1.00 92.56 200 GLU A C 1
ATOM 1656 O O . GLU A 1 200 ? 5.235 16.561 -11.177 1.00 92.56 200 GLU A O 1
ATOM 1661 N N . ASP A 1 201 ? 5.555 14.524 -10.293 1.00 90.81 201 ASP A N 1
ATOM 1662 C CA . ASP A 1 201 ? 6.369 14.984 -9.165 1.00 90.81 201 ASP A CA 1
ATOM 1663 C C . ASP A 1 201 ? 7.705 15.585 -9.641 1.00 90.81 201 ASP A C 1
ATOM 1665 O O . ASP A 1 201 ? 8.173 16.585 -9.086 1.00 90.81 201 ASP A O 1
ATOM 1669 N N . TYR A 1 202 ? 8.319 15.013 -10.683 1.00 87.25 202 TYR A N 1
ATOM 1670 C CA . TYR A 1 202 ? 9.565 15.529 -11.254 1.00 87.25 202 TYR A CA 1
ATOM 1671 C C . TYR A 1 202 ? 9.375 16.907 -11.906 1.00 87.25 202 TYR A C 1
ATOM 1673 O O . TYR A 1 202 ? 10.116 17.852 -11.610 1.00 87.25 202 TYR A O 1
ATOM 1681 N N . GLU A 1 203 ? 8.359 17.045 -12.760 1.00 87.56 203 GLU A N 1
ATOM 1682 C CA . GLU A 1 203 ? 8.013 18.296 -13.442 1.00 87.56 203 GLU A CA 1
ATOM 1683 C C . GLU A 1 203 ? 7.682 19.406 -12.442 1.00 87.56 203 GLU A C 1
ATOM 1685 O O . GLU A 1 203 ? 8.131 20.547 -12.579 1.00 87.56 203 GLU A O 1
ATOM 1690 N N . LEU A 1 204 ? 6.940 19.070 -11.390 1.00 85.12 204 LEU A N 1
ATOM 1691 C CA . LEU A 1 204 ? 6.555 20.002 -10.341 1.00 85.12 204 LEU A CA 1
ATOM 1692 C C . LEU A 1 204 ? 7.766 20.577 -9.598 1.00 85.12 204 LEU A C 1
ATOM 1694 O O . LEU A 1 204 ? 7.880 21.795 -9.439 1.00 85.12 204 LEU A O 1
ATOM 1698 N N . VAL A 1 205 ? 8.719 19.727 -9.206 1.00 83.44 205 VAL A N 1
ATOM 1699 C CA . VAL A 1 205 ? 9.966 20.177 -8.567 1.00 83.44 205 VAL A CA 1
ATOM 1700 C C . VAL A 1 205 ? 10.797 21.044 -9.514 1.00 83.44 205 VAL A C 1
ATOM 1702 O O . VAL A 1 205 ? 11.388 22.038 -9.080 1.00 83.44 205 VAL A O 1
ATOM 1705 N N . HIS A 1 206 ? 10.843 20.702 -10.802 1.00 79.19 206 HIS A N 1
ATOM 1706 C CA . HIS A 1 206 ? 11.560 21.488 -11.803 1.00 79.19 206 HIS A CA 1
ATOM 1707 C C . HIS A 1 206 ? 10.960 22.899 -11.957 1.00 79.19 206 HIS A C 1
ATOM 1709 O O . HIS A 1 206 ? 11.695 23.890 -11.952 1.00 79.19 206 HIS A O 1
ATOM 1715 N N . HIS A 1 207 ? 9.629 23.019 -11.993 1.00 80.44 207 HIS A N 1
ATOM 1716 C CA . HIS A 1 207 ? 8.942 24.314 -12.046 1.00 80.44 207 HIS A CA 1
ATOM 1717 C C . HIS A 1 207 ? 9.186 25.179 -10.800 1.00 80.44 207 HIS A C 1
ATOM 1719 O O . HIS A 1 207 ? 9.413 26.384 -10.925 1.00 80.44 207 HIS A O 1
ATOM 1725 N N . LEU A 1 208 ? 9.197 24.584 -9.601 1.00 79.19 208 LEU A N 1
ATOM 1726 C CA . LEU A 1 208 ? 9.440 25.318 -8.351 1.00 79.19 208 LEU A CA 1
ATOM 1727 C C . LEU A 1 208 ? 10.846 25.931 -8.287 1.00 79.19 208 LEU A C 1
ATOM 1729 O O . LEU A 1 208 ? 11.006 27.050 -7.797 1.00 79.19 208 LEU A O 1
ATOM 1733 N N . LYS A 1 209 ? 11.859 25.232 -8.814 1.00 75.44 209 LYS A N 1
ATOM 1734 C CA . LYS A 1 209 ? 13.234 25.751 -8.891 1.00 75.44 209 LYS A CA 1
ATOM 1735 C C . LYS A 1 209 ? 13.356 26.933 -9.853 1.00 75.44 209 LYS A C 1
ATOM 1737 O O . LYS A 1 209 ? 14.058 27.892 -9.549 1.00 75.44 209 LYS A O 1
ATOM 1742 N N . ASN A 1 210 ? 12.656 26.878 -10.985 1.00 68.50 210 ASN A N 1
ATOM 1743 C CA . ASN A 1 210 ? 12.750 27.908 -12.021 1.00 68.50 210 ASN A CA 1
ATOM 1744 C C . ASN A 1 210 ? 11.987 29.196 -11.668 1.00 68.50 210 ASN A C 1
ATOM 1746 O O . ASN A 1 210 ? 12.379 30.270 -12.116 1.00 68.50 210 ASN A O 1
ATOM 1750 N N . ASN A 1 211 ? 10.956 29.120 -10.821 1.00 63.84 211 ASN A N 1
ATOM 1751 C CA . ASN A 1 211 ? 10.131 30.270 -10.427 1.00 63.84 211 ASN A CA 1
ATOM 1752 C C . ASN A 1 211 ? 10.599 30.976 -9.138 1.00 63.84 211 ASN A C 1
ATOM 1754 O O . ASN A 1 211 ? 9.807 31.643 -8.476 1.00 63.84 211 ASN A O 1
ATOM 1758 N N . GLY A 1 212 ? 11.873 30.835 -8.754 1.00 53.06 212 GLY A N 1
ATOM 1759 C CA . GLY A 1 212 ? 12.416 31.517 -7.573 1.00 53.06 212 GLY A CA 1
ATOM 1760 C C . GLY A 1 212 ? 11.881 30.984 -6.240 1.00 53.06 212 GLY A C 1
ATOM 1761 O O . GLY A 1 212 ? 11.876 31.716 -5.249 1.00 53.06 212 GLY A O 1
ATOM 1762 N N . GLY A 1 213 ? 11.435 29.721 -6.199 1.00 54.12 213 GLY A N 1
ATOM 1763 C CA . GLY A 1 213 ? 11.140 29.031 -4.945 1.00 54.12 213 GLY A CA 1
ATOM 1764 C C . GLY A 1 213 ? 12.354 29.044 -4.002 1.00 54.12 213 GLY A C 1
ATOM 1765 O O . GLY A 1 213 ? 13.489 29.191 -4.467 1.00 54.12 213 GLY A O 1
ATOM 1766 N N . PRO A 1 214 ? 12.150 28.925 -2.677 1.00 47.41 214 PRO A N 1
ATOM 1767 C CA . PRO A 1 214 ? 13.218 29.082 -1.696 1.00 47.41 214 PRO A CA 1
ATOM 1768 C C . PRO A 1 214 ? 14.412 28.183 -2.038 1.00 47.41 214 PRO A C 1
ATOM 1770 O O . PRO A 1 214 ? 14.324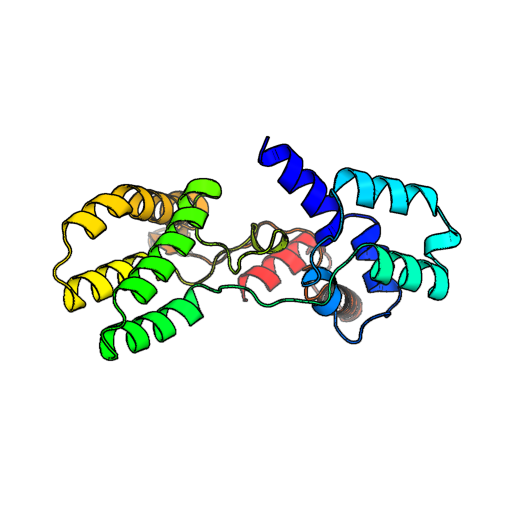 26.955 -2.008 1.00 47.41 214 PRO A O 1
ATOM 1773 N N . SER A 1 215 ? 15.550 28.818 -2.326 1.00 46.41 215 SER A N 1
ATOM 1774 C CA . SER A 1 215 ? 16.819 28.218 -2.769 1.00 46.41 215 SER A CA 1
ATOM 1775 C C . SER A 1 215 ? 17.468 27.264 -1.753 1.00 46.41 215 SER A C 1
ATOM 1777 O O . SER A 1 215 ? 18.538 26.718 -2.012 1.00 46.41 215 SER A O 1
ATOM 1779 N N . ALA A 1 216 ? 16.817 27.039 -0.608 1.00 39.97 216 ALA A N 1
ATOM 1780 C CA . ALA A 1 216 ? 17.293 26.231 0.508 1.00 39.97 216 ALA A CA 1
ATOM 1781 C C . ALA A 1 216 ? 16.436 24.986 0.799 1.00 39.97 216 ALA A C 1
ATOM 1783 O O . ALA A 1 216 ? 16.775 24.222 1.705 1.00 39.97 216 ALA A O 1
ATOM 1784 N N . VAL A 1 217 ? 15.343 24.743 0.066 1.00 43.53 217 VAL A N 1
ATOM 1785 C CA . VAL A 1 217 ? 14.550 23.527 0.284 1.00 43.53 217 VAL A CA 1
ATOM 1786 C C . VAL A 1 217 ? 15.063 22.451 -0.665 1.00 43.53 217 VAL A C 1
ATOM 1788 O O . VAL A 1 217 ? 14.803 22.465 -1.867 1.00 43.53 217 VAL A O 1
ATOM 1791 N N . ASN A 1 218 ? 15.869 21.540 -0.116 1.00 46.28 218 ASN A N 1
ATOM 1792 C CA . ASN A 1 218 ? 16.387 20.374 -0.827 1.00 46.28 218 ASN A CA 1
ATOM 1793 C C . ASN A 1 218 ? 15.225 19.673 -1.558 1.00 46.28 218 ASN A C 1
ATOM 1795 O O . ASN A 1 218 ? 14.129 19.586 -1.005 1.00 46.28 218 ASN A O 1
ATOM 1799 N N . ALA A 1 219 ? 15.426 19.185 -2.786 1.00 44.19 219 ALA A N 1
ATOM 1800 C CA . ALA A 1 219 ? 14.341 18.587 -3.580 1.00 44.19 219 ALA A CA 1
ATOM 1801 C C . ALA A 1 219 ? 13.621 17.455 -2.815 1.00 44.19 219 ALA A C 1
ATOM 1803 O O . ALA A 1 219 ? 12.406 17.317 -2.903 1.00 44.19 219 ALA A O 1
ATOM 1804 N N . SER A 1 220 ? 14.357 16.727 -1.970 1.00 42.53 220 SER A N 1
ATOM 1805 C CA . SER A 1 220 ? 13.833 15.715 -1.046 1.00 42.53 220 SER A CA 1
ATOM 1806 C C . SER A 1 220 ? 12.933 16.273 0.068 1.00 42.53 220 SER A C 1
ATOM 1808 O O . SER A 1 220 ? 12.030 15.576 0.529 1.00 42.53 220 SER A O 1
ATOM 1810 N N . THR A 1 221 ? 13.154 17.514 0.505 1.00 45.59 221 THR A N 1
ATOM 1811 C CA . THR A 1 221 ? 12.339 18.218 1.505 1.00 45.59 221 THR A CA 1
ATOM 1812 C C . THR A 1 221 ? 11.057 18.768 0.880 1.00 45.59 221 THR A C 1
ATOM 1814 O O . THR A 1 221 ? 10.002 18.594 1.481 1.00 45.59 221 THR A O 1
ATOM 1817 N N . LEU A 1 222 ? 11.117 19.322 -0.343 1.00 48.91 222 LEU A N 1
ATOM 1818 C CA . LEU A 1 222 ? 9.924 19.741 -1.099 1.00 48.91 222 LEU A CA 1
ATOM 1819 C C . LEU A 1 222 ? 9.029 18.536 -1.409 1.00 48.91 222 LEU A C 1
ATOM 1821 O O . LEU A 1 222 ? 7.853 18.550 -1.073 1.00 48.91 222 LEU A O 1
ATOM 1825 N N . ILE A 1 223 ? 9.598 17.449 -1.940 1.00 49.88 223 ILE A N 1
ATOM 1826 C CA . ILE A 1 223 ? 8.857 16.206 -2.199 1.00 49.88 223 ILE A CA 1
ATOM 1827 C C . ILE A 1 223 ? 8.244 15.663 -0.896 1.00 49.88 223 ILE A C 1
ATOM 1829 O O . ILE A 1 223 ? 7.061 15.339 -0.854 1.00 49.88 223 ILE A O 1
ATOM 1833 N N . SER A 1 224 ? 8.996 15.638 0.212 1.00 46.16 224 SER A N 1
ATOM 1834 C CA . SER A 1 224 ? 8.462 15.186 1.504 1.00 46.16 224 SER A CA 1
ATOM 1835 C C . SER A 1 224 ? 7.352 16.093 2.050 1.00 46.16 224 SER A C 1
ATOM 1837 O O . SER A 1 224 ? 6.433 15.585 2.682 1.00 46.16 224 SER A O 1
ATOM 1839 N N . GLU A 1 225 ? 7.408 17.411 1.849 1.00 48.31 225 GLU A N 1
ATOM 1840 C CA . GLU A 1 225 ? 6.343 18.340 2.257 1.00 48.31 225 GLU A CA 1
ATOM 1841 C C . GLU A 1 225 ? 5.095 18.242 1.386 1.00 48.31 225 GLU A C 1
ATOM 1843 O O . GLU A 1 225 ? 3.988 18.392 1.894 1.00 48.31 225 GLU A O 1
ATOM 1848 N N . MET A 1 226 ? 5.253 17.911 0.111 1.00 50.16 226 MET A N 1
ATOM 1849 C CA . MET A 1 226 ? 4.140 17.780 -0.823 1.00 50.16 226 MET A CA 1
ATOM 1850 C C . MET A 1 226 ? 3.408 16.447 -0.660 1.00 50.16 226 MET A C 1
ATOM 1852 O O . MET A 1 226 ? 2.181 16.425 -0.672 1.00 50.16 226 MET A O 1
ATOM 1856 N N . ILE A 1 227 ? 4.133 15.358 -0.373 1.00 48.72 227 ILE A N 1
ATOM 1857 C CA . ILE A 1 227 ? 3.524 14.062 -0.027 1.00 48.72 227 ILE A CA 1
ATOM 1858 C C . ILE A 1 227 ? 2.854 14.106 1.365 1.00 48.72 227 ILE A C 1
ATOM 1860 O O . ILE A 1 227 ? 2.028 13.260 1.672 1.00 48.72 227 ILE A O 1
ATOM 1864 N N . LYS A 1 228 ? 3.158 15.082 2.237 1.00 42.94 228 LYS A N 1
ATOM 1865 C CA . LYS A 1 228 ? 2.437 15.236 3.523 1.00 42.94 228 LYS A CA 1
ATOM 1866 C C . LYS A 1 228 ? 0.990 15.726 3.359 1.00 42.94 228 LYS A C 1
ATOM 1868 O O . LYS A 1 228 ? 0.225 15.585 4.309 1.00 42.94 228 LYS A O 1
ATOM 1873 N N . ASN A 1 229 ? 0.641 16.311 2.209 1.00 34.88 229 ASN A N 1
ATOM 1874 C CA . ASN A 1 229 ? -0.656 16.954 1.964 1.00 34.88 229 ASN A CA 1
ATOM 1875 C C . ASN A 1 229 ? -1.593 16.137 1.049 1.00 34.88 229 ASN A C 1
ATOM 1877 O O . ASN A 1 229 ? -2.652 16.642 0.677 1.00 34.88 229 ASN A O 1
ATOM 1881 N N . LEU A 1 230 ? -1.208 14.905 0.696 1.00 38.47 230 LEU A N 1
ATOM 1882 C CA . LEU A 1 230 ? -2.022 13.894 0.008 1.00 38.47 230 LEU A CA 1
ATOM 1883 C C . LEU A 1 230 ? -2.076 12.629 0.870 1.00 38.47 230 LEU A C 1
ATOM 1885 O O . LEU A 1 230 ? -3.136 11.973 0.869 1.00 38.47 230 LEU A O 1
#

Radius of gyration: 20.98 Å; chains: 1; bounding box: 49×46×56 Å

Secondary structure (DSSP, 8-state):
-HHHHHHHHHHHHTSSHHHHHHHHTT-SSSSHHHHTEEESS-HHHHHHHHHTTGGGGGSHHHHHHHHHHHEEEE-----HHHHHHHHHHHHHTT-HHHHHHHHHHHHHHHHHHSS-BSSSSGGGTT-B----HHHHHHHHHHHH--HHHHHHHHHHHHHHHHHIIIIIEEEEE-TTS--EEEEE-------S--GGGHHHHHHHHHHHHHTT--TTS-HHHHHHHHHTT-